Protein AF-A0A7S2XXE9-F1 (afdb_monomer_lite)

InterPro domains:
  IPR029448 Fanconi anaemia protein FANCD2 [PTHR32086] (38-211)

Radius of gyration: 21.29 Å; chains: 1; bounding box: 48×52×60 Å

pLDDT: mean 80.94, std 16.76, range [40.22, 96.19]

Sequence (224 aa):
EGLTSTALQCLSALVSTSSSSVDHTEDNGRTSTTKSKHSLVLDLIATLPDILVDDTPERMEEVVSTLRDVRDEDPSLLLPVLDAFGSLRLTREQMNLIVDDALRSLHTCHVSALPTLCSFLVQQVPPDNHDNGDLLTRVVDGLRHMRLGETDLSLDDAAVSSRSNATNNRKGPALLQRADAEALTLEALSRGFQYRQDLTAALLQTVKATPPGYHAAADVGLLL

Organism: NCBI:txid420275

Structure (mmCIF, N/CA/C/O backbone):
data_AF-A0A7S2XXE9-F1
#
_entry.id   AF-A0A7S2XXE9-F1
#
loop_
_atom_site.group_PDB
_atom_site.id
_atom_site.type_symbol
_atom_site.label_atom_id
_atom_site.label_alt_id
_atom_site.label_comp_id
_atom_site.label_asym_id
_atom_site.label_entity_id
_atom_site.label_seq_id
_atom_site.pdbx_PDB_ins_code
_atom_site.Cartn_x
_atom_site.Cartn_y
_atom_site.Cartn_z
_atom_site.occupancy
_atom_site.B_iso_or_equiv
_atom_site.auth_seq_id
_atom_site.auth_comp_id
_atom_site.auth_asym_id
_atom_site.auth_atom_id
_atom_site.pdbx_PDB_model_num
ATOM 1 N N . GLU A 1 1 ? -12.633 2.513 27.579 1.00 54.00 1 GLU A N 1
ATOM 2 C CA . GLU A 1 1 ? -11.545 1.577 27.951 1.00 54.00 1 GLU A CA 1
ATOM 3 C C . GLU A 1 1 ? -11.760 0.138 27.480 1.00 54.00 1 GLU A C 1
ATOM 5 O O . GLU A 1 1 ? -10.827 -0.403 26.905 1.00 54.00 1 GLU A O 1
ATOM 10 N N . GLY A 1 2 ? -12.936 -0.481 27.673 1.00 76.38 2 GLY A N 1
ATOM 11 C CA . GLY A 1 2 ? -13.147 -1.899 27.318 1.00 76.38 2 GLY A CA 1
ATOM 12 C C . GLY A 1 2 ? -13.399 -2.212 25.835 1.00 76.38 2 GLY A C 1
ATOM 13 O O . GLY A 1 2 ? -13.191 -3.350 25.426 1.00 76.38 2 GLY A O 1
ATOM 14 N N . LEU A 1 3 ? -13.827 -1.236 25.025 1.00 80.75 3 LEU A N 1
ATOM 15 C CA . LEU A 1 3 ? -14.288 -1.505 23.656 1.00 80.75 3 LEU A CA 1
ATOM 16 C C . LEU A 1 3 ? -13.139 -1.916 22.720 1.00 80.75 3 LEU A C 1
ATOM 18 O O . LEU A 1 3 ? -13.256 -2.941 22.061 1.00 80.75 3 LEU A O 1
ATOM 22 N N . THR A 1 4 ? -12.013 -1.193 22.743 1.00 82.50 4 THR A N 1
ATOM 23 C CA . THR A 1 4 ? -10.808 -1.510 21.956 1.00 82.50 4 THR A CA 1
ATOM 24 C C . THR A 1 4 ? -10.277 -2.910 22.255 1.00 82.50 4 THR A C 1
ATOM 26 O O . THR A 1 4 ? -10.143 -3.729 21.354 1.00 82.50 4 THR A O 1
ATOM 29 N N . SER A 1 5 ? -10.042 -3.225 23.533 1.00 83.44 5 SER A N 1
ATOM 30 C CA . SER A 1 5 ? -9.524 -4.540 23.934 1.00 83.44 5 SER A CA 1
ATOM 31 C C . SER A 1 5 ? -10.490 -5.673 23.568 1.00 83.44 5 SER A C 1
ATOM 33 O O . SER A 1 5 ? -10.059 -6.721 23.095 1.00 83.44 5 SER A O 1
ATOM 35 N N . THR A 1 6 ? -11.803 -5.443 23.700 1.00 85.75 6 THR A N 1
ATOM 36 C CA . THR A 1 6 ? -12.818 -6.417 23.266 1.00 85.75 6 THR A CA 1
ATOM 37 C C . THR A 1 6 ? -12.783 -6.610 21.750 1.00 85.75 6 THR A C 1
ATOM 39 O O . THR A 1 6 ? -12.810 -7.745 21.288 1.00 85.75 6 THR A O 1
ATOM 42 N N . ALA A 1 7 ? -12.680 -5.528 20.973 1.00 85.44 7 ALA A N 1
ATOM 43 C CA . ALA A 1 7 ? -12.601 -5.591 19.516 1.00 85.44 7 ALA A CA 1
ATOM 44 C C . ALA A 1 7 ? -11.359 -6.366 19.048 1.00 85.44 7 ALA A C 1
ATOM 46 O O . ALA A 1 7 ? -11.485 -7.258 18.211 1.00 85.44 7 ALA A O 1
ATOM 47 N N . LEU A 1 8 ? -10.189 -6.100 19.639 1.00 85.94 8 LEU A N 1
ATOM 48 C CA . LEU A 1 8 ? -8.952 -6.823 19.328 1.00 85.94 8 LEU A CA 1
ATOM 49 C C . LEU A 1 8 ? -9.047 -8.309 19.700 1.00 85.94 8 LEU A C 1
ATOM 51 O O . LEU A 1 8 ? -8.731 -9.165 18.879 1.00 85.94 8 LEU A O 1
ATOM 55 N N . GLN A 1 9 ? -9.575 -8.640 20.883 1.00 86.25 9 GLN A N 1
ATOM 56 C CA . GLN A 1 9 ? -9.799 -10.037 21.276 1.00 86.25 9 GLN A CA 1
ATOM 57 C C . GLN A 1 9 ? -10.778 -10.754 20.340 1.00 86.25 9 GLN A C 1
ATOM 59 O O . GLN A 1 9 ? -10.562 -11.917 19.996 1.00 86.25 9 GLN A O 1
ATOM 64 N N . CYS A 1 10 ? -11.845 -10.074 19.911 1.00 85.12 10 CYS A N 1
ATOM 65 C CA . CYS A 1 10 ? -12.779 -10.612 18.931 1.00 85.12 10 CYS A CA 1
ATOM 66 C C . CYS A 1 10 ? -12.095 -10.860 17.582 1.00 85.12 10 CYS A C 1
ATOM 68 O O . CYS A 1 10 ? -12.289 -11.937 17.021 1.00 85.12 10 CYS A O 1
ATOM 70 N N . LEU A 1 11 ? -11.278 -9.923 17.088 1.00 86.38 11 LEU A N 1
ATOM 71 C CA . LEU A 1 11 ? -10.510 -10.095 15.850 1.00 86.38 11 LEU A CA 1
ATOM 72 C C . LEU A 1 11 ? -9.602 -11.321 15.931 1.00 86.38 11 LEU A C 1
ATOM 74 O O . LEU A 1 11 ? -9.752 -12.233 15.119 1.00 86.38 11 LEU A O 1
ATOM 78 N N . SER A 1 12 ? -8.737 -11.400 16.944 1.00 85.12 12 SER A N 1
ATOM 79 C CA . SER A 1 12 ? -7.819 -12.531 17.102 1.00 85.12 12 SER A CA 1
ATOM 80 C C . SER A 1 12 ? -8.573 -13.860 17.222 1.00 85.12 12 SER A C 1
ATOM 82 O O . SER A 1 12 ? -8.239 -14.829 16.548 1.00 85.12 12 SER A O 1
ATOM 84 N N . ALA A 1 13 ? -9.658 -13.919 18.003 1.00 84.50 13 ALA A N 1
ATOM 85 C CA . ALA A 1 13 ? -10.442 -15.146 18.150 1.00 84.50 13 ALA A CA 1
ATOM 86 C C . ALA A 1 13 ? -11.132 -15.586 16.842 1.00 84.50 13 ALA A C 1
ATOM 88 O O . ALA A 1 13 ? -11.224 -16.783 16.545 1.00 84.50 13 ALA A O 1
ATOM 89 N N . LEU A 1 14 ? -11.636 -14.641 16.046 1.00 83.56 14 LEU A N 1
ATOM 90 C CA . LEU A 1 14 ? -12.304 -14.944 14.778 1.00 83.56 14 LEU A CA 1
ATOM 91 C C . LEU A 1 14 ? -11.318 -15.449 13.718 1.00 83.56 14 LEU A C 1
ATOM 93 O O . LEU A 1 14 ? -11.649 -16.380 12.976 1.00 83.56 14 LEU A O 1
ATOM 97 N N . VAL A 1 15 ? -10.109 -14.890 13.682 1.00 81.81 15 VAL A N 1
ATOM 98 C CA . VAL A 1 15 ? -9.078 -15.265 12.706 1.00 81.81 15 VAL A CA 1
ATOM 99 C C . VAL A 1 15 ? -8.432 -16.599 13.095 1.00 81.81 15 VAL A C 1
ATOM 101 O O . VAL A 1 15 ? -8.469 -17.540 12.299 1.00 81.81 15 VAL A O 1
ATOM 104 N N . SER A 1 16 ? -8.043 -16.791 14.361 1.00 78.50 16 SER A N 1
ATOM 105 C CA . SER A 1 16 ? -7.435 -18.053 14.815 1.00 78.50 16 SER A CA 1
ATOM 106 C C . SER A 1 16 ? -8.378 -19.265 14.719 1.00 78.50 16 SER A C 1
ATOM 108 O O . SER A 1 16 ? -7.931 -20.400 14.539 1.00 78.50 16 SER A O 1
ATOM 110 N N . THR A 1 17 ? -9.702 -19.067 14.804 1.00 70.56 17 THR A N 1
ATOM 111 C CA . THR A 1 17 ? -10.678 -20.160 14.597 1.00 70.56 17 THR A CA 1
ATOM 112 C C . THR A 1 17 ? -10.952 -20.480 13.128 1.00 70.56 17 THR A C 1
ATOM 114 O O . THR A 1 17 ? -11.620 -21.477 12.845 1.00 70.56 17 THR A O 1
ATOM 117 N N . SER A 1 18 ? -10.459 -19.667 12.193 1.00 61.91 18 SER A N 1
ATOM 118 C CA . SER A 1 18 ? -10.586 -19.916 10.753 1.00 61.91 18 SER A CA 1
ATOM 119 C C . SER A 1 18 ? -9.483 -20.854 10.239 1.00 61.91 18 SER A C 1
ATOM 121 O O . SER A 1 18 ? -9.735 -21.654 9.340 1.00 61.91 18 SER A O 1
ATOM 123 N N . SER A 1 19 ? -8.315 -20.860 10.889 1.00 54.00 19 SER A N 1
ATOM 124 C CA . SER A 1 19 ? -7.148 -21.673 10.507 1.00 54.00 19 SER A CA 1
ATOM 125 C C . SER A 1 19 ? -7.181 -23.130 11.007 1.00 54.00 19 SER A C 1
ATOM 127 O O . SER A 1 19 ? -6.409 -23.958 10.529 1.00 54.00 19 SER A O 1
ATOM 129 N N . SER A 1 20 ? -8.074 -23.492 11.942 1.00 48.34 20 SER A N 1
ATOM 130 C CA . SER A 1 20 ? -8.129 -24.839 12.556 1.00 48.34 20 SER A CA 1
ATOM 131 C C . SER A 1 20 ? -9.134 -25.815 11.921 1.00 48.34 20 SER A C 1
ATOM 133 O O . SER A 1 20 ? -9.294 -26.944 12.388 1.00 48.34 20 SER A O 1
ATOM 135 N N . SER A 1 21 ? -9.795 -25.425 10.830 1.00 45.00 21 SER A N 1
ATOM 136 C CA . SER A 1 21 ? -10.795 -26.244 10.133 1.00 45.00 21 SER A CA 1
ATOM 137 C C . SER A 1 21 ? -10.155 -27.239 9.146 1.00 45.00 21 SER A C 1
ATOM 139 O O . SER A 1 21 ? -10.347 -27.137 7.934 1.00 45.00 21 SER A O 1
ATOM 141 N N . VAL A 1 22 ? -9.411 -28.230 9.650 1.00 43.28 22 VAL A N 1
ATOM 142 C CA . VAL A 1 22 ? -9.074 -29.446 8.884 1.00 43.28 22 VAL A CA 1
ATOM 143 C C . VAL A 1 22 ? -10.287 -30.384 8.928 1.00 43.28 22 VAL A C 1
ATOM 145 O O . VAL A 1 22 ? -10.403 -31.227 9.814 1.00 43.28 22 VAL A O 1
ATOM 148 N N . ASP A 1 23 ? -11.222 -30.207 7.993 1.00 42.03 23 ASP A N 1
ATOM 149 C CA . ASP A 1 23 ? -12.382 -31.092 7.820 1.00 42.03 23 ASP A CA 1
ATOM 150 C C . ASP A 1 23 ? -11.987 -32.287 6.926 1.00 42.03 23 ASP A C 1
ATOM 152 O O . ASP A 1 23 ? -11.940 -32.201 5.699 1.00 42.03 23 ASP A O 1
ATOM 156 N N . HIS A 1 24 ? -11.735 -33.438 7.555 1.00 44.72 24 HIS A N 1
ATOM 157 C CA . HIS A 1 24 ? -12.118 -34.727 6.982 1.00 44.72 24 HIS A CA 1
ATOM 158 C C . HIS A 1 24 ? -13.562 -34.992 7.410 1.00 44.72 24 HIS A C 1
ATOM 160 O O . HIS A 1 24 ? -13.773 -35.487 8.512 1.00 44.72 24 HIS A O 1
ATOM 166 N N . THR A 1 25 ? -14.554 -34.667 6.580 1.00 40.22 25 THR A N 1
ATOM 167 C CA . THR A 1 25 ? -15.793 -35.458 6.438 1.00 40.22 25 THR A CA 1
ATOM 168 C C . THR A 1 25 ? -16.680 -34.894 5.335 1.00 40.22 25 T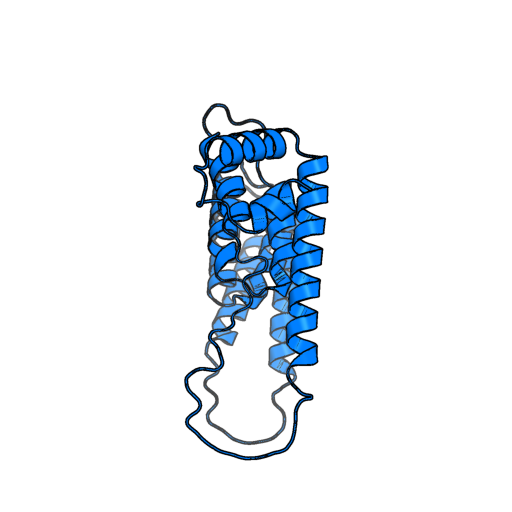HR A C 1
ATOM 170 O O . THR A 1 25 ? -16.763 -33.690 5.111 1.00 40.22 25 THR A O 1
ATOM 173 N N . GLU A 1 26 ? -17.297 -35.820 4.614 1.00 47.69 26 GLU A N 1
ATOM 174 C CA . GLU A 1 26 ? -18.218 -35.594 3.515 1.00 47.69 26 GLU A CA 1
ATOM 175 C C . GLU A 1 26 ? -19.511 -34.884 3.963 1.00 47.69 26 GLU A C 1
ATOM 177 O O . GLU A 1 26 ? -20.004 -35.086 5.069 1.00 47.69 26 GLU A O 1
ATOM 182 N N . ASP A 1 27 ? -20.089 -34.164 3.001 1.00 44.19 27 ASP A N 1
ATOM 183 C CA . ASP A 1 27 ? -21.529 -33.993 2.772 1.00 44.19 27 ASP A CA 1
ATOM 184 C C . ASP A 1 27 ? -22.285 -32.775 3.372 1.00 44.19 27 ASP A C 1
ATOM 186 O O . ASP A 1 27 ? -22.391 -32.541 4.572 1.00 44.19 27 ASP A O 1
ATOM 190 N N . ASN A 1 28 ? -22.834 -32.006 2.421 1.00 47.53 28 ASN A N 1
ATOM 191 C CA . ASN A 1 28 ? -23.970 -31.077 2.428 1.00 47.53 28 ASN A CA 1
ATOM 192 C C . ASN A 1 28 ? -24.267 -30.190 3.660 1.00 47.53 28 ASN A C 1
ATOM 194 O O . ASN A 1 28 ? -25.068 -30.535 4.524 1.00 47.53 28 ASN A O 1
ATOM 198 N N . GLY A 1 29 ? -23.793 -28.931 3.621 1.00 46.25 29 GLY A N 1
ATOM 199 C CA . GLY A 1 29 ? -24.467 -27.814 4.320 1.00 46.25 29 GLY A CA 1
ATOM 200 C C . GLY A 1 29 ? -23.594 -26.689 4.895 1.00 46.25 29 GLY A C 1
ATOM 201 O O . GLY A 1 29 ? -24.128 -25.690 5.370 1.00 46.25 29 GLY A O 1
ATOM 202 N N . ARG A 1 30 ? -22.260 -26.805 4.869 1.00 45.75 30 ARG A N 1
ATOM 203 C CA . ARG A 1 30 ? -21.360 -26.003 5.729 1.00 45.75 30 ARG A CA 1
ATOM 204 C C . ARG A 1 30 ? -20.806 -24.686 5.153 1.00 45.75 30 ARG A C 1
ATOM 206 O O . ARG A 1 30 ? -20.067 -23.992 5.841 1.00 45.75 30 ARG A O 1
ATOM 213 N N . THR A 1 31 ? -21.161 -24.287 3.931 1.00 50.00 31 THR A N 1
ATOM 214 C CA . THR A 1 31 ? -20.533 -23.130 3.247 1.00 50.00 31 THR A CA 1
ATOM 215 C C . THR A 1 31 ? -21.041 -21.744 3.677 1.00 50.00 31 THR A C 1
ATOM 217 O O . THR A 1 31 ? -20.517 -20.737 3.200 1.00 50.00 31 THR A O 1
ATOM 220 N N . SER A 1 32 ? -22.043 -21.651 4.562 1.00 53.41 32 SER A N 1
ATOM 221 C CA . SER A 1 32 ? -22.639 -20.358 4.955 1.00 53.41 32 SER A CA 1
ATOM 222 C C . SER A 1 32 ? -21.947 -19.690 6.157 1.00 53.41 32 SER A C 1
ATOM 224 O O . SER A 1 32 ? -21.855 -18.464 6.212 1.00 53.41 32 SER A O 1
ATOM 226 N N . THR A 1 33 ? -21.392 -20.466 7.094 1.00 56.19 33 THR A N 1
ATOM 227 C CA . THR A 1 33 ? -20.868 -19.932 8.365 1.00 56.19 33 THR A CA 1
ATOM 228 C C . THR A 1 33 ? -19.471 -19.321 8.243 1.00 56.19 33 THR A C 1
ATOM 230 O O . THR A 1 33 ? -19.173 -18.352 8.934 1.00 56.19 33 THR A O 1
ATOM 233 N N . THR A 1 34 ? -18.617 -19.821 7.345 1.00 58.53 34 THR A N 1
ATOM 234 C CA . THR A 1 34 ? -17.258 -19.287 7.127 1.00 58.53 34 THR A CA 1
ATOM 235 C C . THR A 1 34 ? -17.275 -17.938 6.411 1.00 58.53 34 THR A C 1
ATOM 237 O O . THR A 1 34 ? -16.581 -17.016 6.832 1.00 58.53 34 THR A O 1
ATOM 240 N N . LYS A 1 35 ? -18.153 -17.767 5.411 1.00 60.12 35 LYS A N 1
ATOM 241 C CA . LYS A 1 35 ? -18.420 -16.459 4.784 1.00 60.12 35 LYS A CA 1
ATOM 242 C C . LYS A 1 35 ? -18.939 -15.437 5.793 1.00 60.12 35 LYS A C 1
ATOM 244 O O . LYS A 1 35 ? -18.552 -14.277 5.735 1.00 60.12 35 LYS A O 1
ATOM 249 N N . SER A 1 36 ? -19.773 -15.874 6.738 1.00 76.19 36 SER A N 1
ATOM 250 C CA . SER A 1 36 ? -20.290 -15.001 7.795 1.00 76.19 36 SER A CA 1
ATOM 251 C C . SER A 1 36 ? -19.196 -14.524 8.753 1.00 76.19 36 SER A C 1
ATOM 253 O O . SER A 1 36 ? -19.260 -13.386 9.203 1.00 76.19 36 SER A O 1
ATOM 255 N N . LYS A 1 37 ? -18.199 -15.365 9.063 1.00 80.06 37 LYS A N 1
ATOM 256 C CA . LYS A 1 37 ? -17.065 -14.977 9.918 1.00 80.06 37 LYS A CA 1
ATOM 257 C C . LYS A 1 37 ? -16.118 -14.014 9.210 1.00 80.06 37 LYS A C 1
ATOM 259 O O . LYS A 1 37 ? -15.753 -13.005 9.794 1.00 80.06 37 LYS A O 1
ATOM 264 N N . HIS A 1 38 ? -15.761 -14.308 7.960 1.00 83.06 38 HIS A N 1
ATOM 265 C CA . HIS A 1 38 ? -14.894 -13.438 7.159 1.00 83.06 38 HIS A CA 1
ATOM 266 C C . HIS A 1 38 ? -15.526 -12.055 6.962 1.00 83.06 38 HIS A C 1
ATOM 268 O O . HIS A 1 38 ? -14.877 -11.050 7.221 1.00 83.06 38 HIS A O 1
ATOM 274 N N . SER A 1 39 ? -16.829 -12.002 6.656 1.00 86.50 39 SER A N 1
ATOM 275 C CA . SER A 1 39 ? -17.586 -10.742 6.605 1.00 86.50 39 SER A CA 1
ATOM 276 C C . SER A 1 39 ? -17.520 -9.968 7.923 1.00 86.50 39 SER A C 1
ATOM 278 O O . SER A 1 39 ? -17.299 -8.767 7.905 1.00 86.50 39 SER A O 1
ATOM 280 N N . LEU A 1 40 ? -17.659 -10.651 9.064 1.00 88.00 40 LEU A N 1
ATOM 281 C CA . LEU A 1 40 ? -17.591 -10.006 10.376 1.00 88.00 40 LEU A CA 1
ATOM 282 C C . LEU A 1 40 ? -16.193 -9.442 10.673 1.00 88.00 40 LEU A C 1
ATOM 284 O O . LEU A 1 40 ? -16.082 -8.374 11.264 1.00 88.00 40 LEU A O 1
ATOM 288 N N . VAL A 1 41 ? -15.130 -10.146 10.268 1.00 90.00 41 VAL A N 1
ATOM 289 C CA . VAL A 1 41 ? -13.748 -9.658 10.401 1.00 90.00 41 VAL A CA 1
ATOM 290 C C . VAL A 1 41 ? -13.539 -8.409 9.547 1.00 90.00 41 VAL A C 1
ATOM 292 O O . VAL A 1 41 ? -12.989 -7.432 10.046 1.00 90.00 41 VAL A O 1
ATOM 295 N N . LEU A 1 42 ? -14.021 -8.408 8.301 1.00 90.94 42 LEU A N 1
ATOM 296 C CA . LEU A 1 42 ? -13.963 -7.234 7.425 1.00 90.94 42 LEU A CA 1
ATOM 297 C C . LEU A 1 42 ? -14.701 -6.034 8.032 1.00 90.94 42 LEU A C 1
ATOM 299 O O . LEU A 1 42 ? -14.134 -4.944 8.091 1.00 90.94 42 LEU A O 1
ATOM 303 N N . ASP A 1 43 ? -15.921 -6.243 8.533 1.00 90.19 43 ASP A N 1
ATOM 304 C CA . ASP A 1 43 ? -16.720 -5.192 9.174 1.00 90.19 43 ASP A CA 1
ATOM 305 C C . ASP A 1 43 ? -16.025 -4.649 10.433 1.00 90.19 43 ASP A C 1
ATOM 307 O O . ASP A 1 43 ? -16.020 -3.444 10.695 1.00 90.19 43 ASP A O 1
ATOM 311 N N . LEU A 1 44 ? -15.398 -5.530 11.216 1.00 90.50 44 LEU A N 1
ATOM 312 C CA . LEU A 1 44 ? -14.685 -5.134 12.422 1.00 90.50 44 LEU A CA 1
ATOM 313 C C . LEU A 1 44 ? -13.419 -4.335 12.087 1.00 90.50 44 LEU A C 1
ATOM 315 O O . LEU A 1 44 ? -13.209 -3.288 12.686 1.00 90.50 44 LEU A O 1
ATOM 319 N N . ILE A 1 45 ? -12.630 -4.757 11.091 1.00 92.12 45 ILE A N 1
ATOM 320 C CA . ILE A 1 45 ? -11.460 -4.002 10.608 1.00 92.12 45 ILE A CA 1
ATOM 321 C C . ILE A 1 45 ? -11.880 -2.615 10.103 1.00 92.12 45 ILE A C 1
ATOM 323 O O . ILE A 1 45 ? -11.260 -1.621 10.474 1.00 92.12 45 ILE A O 1
ATOM 327 N N . ALA A 1 46 ? -12.954 -2.532 9.314 1.00 91.31 46 ALA A N 1
ATOM 328 C CA . ALA A 1 46 ? -13.442 -1.271 8.755 1.00 91.31 46 ALA A CA 1
ATOM 329 C C . ALA A 1 46 ? -13.941 -0.283 9.825 1.00 91.31 46 ALA A C 1
ATOM 331 O O . ALA A 1 46 ? -13.858 0.925 9.632 1.00 91.31 46 ALA A O 1
ATOM 332 N N . THR A 1 47 ? -14.442 -0.783 10.958 1.00 90.75 47 THR A N 1
ATOM 333 C CA . THR A 1 47 ? -14.946 0.048 12.066 1.00 90.75 47 THR A CA 1
ATOM 334 C C . THR A 1 47 ? -13.896 0.366 13.131 1.00 90.75 47 THR A C 1
ATOM 336 O O . THR A 1 47 ? -14.147 1.201 14.001 1.00 90.75 47 THR A O 1
ATOM 339 N N . LEU A 1 48 ? -12.704 -0.244 13.076 1.00 89.62 48 LEU A N 1
ATOM 340 C CA . LEU A 1 48 ? -11.631 0.031 14.038 1.00 89.62 48 LEU A CA 1
ATOM 341 C C . LEU A 1 48 ? -11.253 1.518 14.124 1.00 89.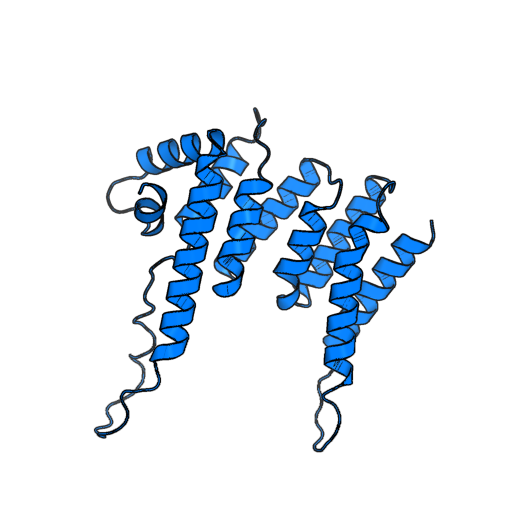62 48 LEU A C 1
ATOM 343 O O . LEU A 1 48 ? -11.155 2.010 15.248 1.00 89.62 48 LEU A O 1
ATOM 347 N N . PRO A 1 49 ? -11.068 2.265 13.016 1.00 88.44 49 PRO A N 1
ATOM 348 C CA . PRO A 1 49 ? -10.713 3.681 13.104 1.00 88.44 49 PRO A CA 1
ATOM 349 C C . PRO A 1 49 ? -11.728 4.509 13.903 1.00 88.44 49 PRO A C 1
ATOM 351 O O . PRO A 1 49 ? -11.334 5.382 14.676 1.00 88.44 49 PRO A O 1
ATOM 354 N N . ASP A 1 50 ? -13.019 4.180 13.790 1.00 87.88 50 ASP A N 1
ATOM 355 C CA . ASP A 1 50 ? -14.102 4.852 14.516 1.00 87.88 50 ASP A CA 1
ATOM 356 C C . ASP A 1 50 ? -14.125 4.493 16.011 1.00 87.88 50 ASP A C 1
ATOM 358 O O . ASP A 1 50 ? -14.553 5.291 16.847 1.00 87.88 50 ASP A O 1
ATOM 362 N N . ILE A 1 51 ? -13.648 3.300 16.372 1.00 86.75 51 ILE A N 1
ATOM 363 C CA . ILE A 1 51 ? -13.530 2.853 17.768 1.00 86.75 51 ILE A CA 1
ATOM 364 C C . ILE A 1 51 ? -12.329 3.520 18.462 1.00 86.75 51 ILE A C 1
ATOM 366 O O . ILE A 1 51 ? -12.376 3.771 19.667 1.00 86.75 51 ILE A O 1
ATOM 370 N N . LEU A 1 52 ? -11.269 3.822 17.706 1.00 84.81 52 LEU A N 1
ATOM 371 C CA . LEU A 1 52 ? -9.939 4.197 18.207 1.00 84.81 52 LEU A CA 1
ATOM 372 C C . LEU A 1 52 ? -9.658 5.712 18.216 1.00 84.81 52 LEU A C 1
ATOM 374 O O . LEU A 1 52 ? -8.514 6.117 18.423 1.00 84.81 52 LEU A O 1
ATOM 378 N N . VAL A 1 53 ? -10.674 6.554 17.995 1.00 74.56 53 VAL A N 1
ATOM 379 C CA . VAL A 1 53 ? -10.545 8.004 17.717 1.00 74.56 53 VAL A CA 1
ATOM 380 C C . VAL A 1 53 ? -9.657 8.775 18.714 1.00 74.56 53 VAL A C 1
ATOM 382 O O . VAL A 1 53 ? -8.975 9.716 18.295 1.00 74.56 53 VAL A O 1
ATOM 385 N N . ASP A 1 54 ? -9.611 8.353 19.984 1.00 72.50 54 ASP A N 1
ATOM 386 C CA . ASP A 1 54 ? -8.869 9.011 21.076 1.00 72.50 54 ASP A CA 1
ATOM 387 C C . ASP A 1 54 ? -7.994 8.040 21.910 1.00 72.50 54 ASP A C 1
ATOM 389 O O . ASP A 1 54 ? -7.764 8.272 23.100 1.00 72.50 54 ASP A O 1
ATOM 393 N N . ASP A 1 55 ? -7.526 6.926 21.334 1.00 81.19 55 ASP A N 1
ATOM 394 C CA . ASP A 1 55 ? -6.677 5.971 22.070 1.00 81.19 55 ASP A CA 1
ATOM 395 C C . ASP A 1 55 ? -5.219 6.460 22.247 1.00 81.19 55 ASP A C 1
ATOM 397 O O . ASP A 1 55 ? -4.712 7.308 21.508 1.00 81.19 55 ASP A O 1
ATOM 401 N N . THR A 1 56 ? -4.530 5.927 23.265 1.00 84.25 56 THR A N 1
ATOM 402 C CA . THR A 1 56 ? -3.129 6.275 23.568 1.00 84.25 56 THR A CA 1
ATOM 403 C C . THR A 1 56 ? -2.159 5.657 22.551 1.00 84.25 56 THR A C 1
ATOM 405 O O . THR A 1 56 ? -2.462 4.614 21.963 1.00 84.25 56 THR A O 1
ATOM 408 N N . PRO A 1 57 ? -0.958 6.235 22.351 1.00 83.50 57 PRO A N 1
ATOM 409 C CA . PRO A 1 57 ? 0.034 5.676 21.430 1.00 83.50 57 PRO A CA 1
ATOM 410 C C . PRO A 1 57 ? 0.440 4.233 21.766 1.00 83.50 57 PRO A C 1
ATOM 412 O O . PRO A 1 57 ? 0.667 3.452 20.846 1.00 83.50 57 PRO A O 1
ATOM 415 N N . GLU A 1 58 ? 0.481 3.835 23.048 1.00 84.31 58 GLU A N 1
ATOM 416 C CA . GLU A 1 58 ? 0.806 2.443 23.405 1.00 84.31 58 GLU A CA 1
ATOM 417 C C . GLU A 1 58 ? -0.273 1.459 22.938 1.00 84.31 58 GLU A C 1
ATOM 419 O O . GLU A 1 58 ? 0.037 0.352 22.509 1.00 84.31 58 GLU A O 1
ATOM 424 N N . ARG A 1 59 ? -1.546 1.864 22.984 1.00 84.44 59 ARG A N 1
ATOM 425 C CA . ARG A 1 59 ? -2.655 1.045 22.477 1.00 84.44 59 ARG A CA 1
ATOM 426 C C . ARG A 1 59 ? -2.672 0.989 20.964 1.00 84.44 59 ARG A C 1
ATOM 428 O O . ARG A 1 59 ? -2.995 -0.047 20.396 1.00 84.44 59 ARG A O 1
ATOM 435 N N . MET A 1 60 ? -2.302 2.086 20.313 1.00 89.25 60 MET A N 1
ATOM 436 C CA . MET A 1 60 ? -2.160 2.098 18.864 1.00 89.25 60 MET A CA 1
ATOM 437 C C . MET A 1 60 ? -1.096 1.093 18.406 1.00 89.25 60 MET A C 1
ATOM 439 O O . MET A 1 60 ? -1.294 0.416 17.405 1.00 89.25 60 MET A O 1
ATOM 443 N N . GLU A 1 61 ? -0.014 0.924 19.172 1.00 89.81 61 GLU A N 1
ATOM 444 C CA . GLU A 1 61 ? 0.990 -0.113 18.904 1.00 89.81 61 GLU A CA 1
ATOM 445 C C . GLU A 1 61 ? 0.397 -1.529 18.997 1.00 89.81 61 GLU A C 1
ATOM 447 O O . GLU A 1 61 ? 0.636 -2.363 18.125 1.00 89.81 61 GLU A O 1
ATOM 452 N N . GLU A 1 62 ? -0.436 -1.792 20.009 1.00 89.81 62 GLU A N 1
ATOM 453 C CA . GLU A 1 62 ? -1.143 -3.072 20.157 1.00 89.81 62 GLU A CA 1
ATOM 454 C C . GLU A 1 62 ? -2.104 -3.334 18.984 1.00 89.81 62 GLU A C 1
ATOM 456 O O . GLU A 1 62 ? -2.148 -4.446 18.450 1.00 89.81 62 GLU A O 1
ATOM 461 N N . VAL A 1 63 ? -2.828 -2.305 18.530 1.00 91.50 63 VAL A N 1
ATOM 462 C CA . VAL A 1 63 ? -3.699 -2.376 17.346 1.00 91.50 63 VAL A CA 1
ATOM 463 C C . VAL A 1 63 ? -2.881 -2.690 16.094 1.00 91.50 63 VAL A C 1
ATOM 465 O O . VAL A 1 63 ? -3.250 -3.588 15.337 1.00 91.50 63 VAL A O 1
ATOM 468 N N . VAL A 1 64 ? -1.766 -1.986 15.878 1.00 92.75 64 VAL A N 1
ATOM 469 C CA . VAL A 1 64 ? -0.886 -2.205 14.722 1.00 92.75 64 VAL A CA 1
ATOM 470 C C . VAL A 1 64 ? -0.320 -3.620 14.732 1.00 92.75 64 VAL A C 1
ATOM 472 O O . VAL A 1 64 ? -0.372 -4.292 13.702 1.00 92.75 64 VAL A O 1
ATOM 475 N N . SER A 1 65 ? 0.161 -4.103 15.881 1.00 93.06 65 SER A N 1
ATOM 476 C CA . SER A 1 65 ? 0.635 -5.483 16.025 1.00 93.06 65 SER A CA 1
ATOM 477 C C . SER A 1 65 ? -0.472 -6.483 15.696 1.00 93.06 65 SER A C 1
ATOM 479 O O . SER A 1 65 ? -0.279 -7.352 14.852 1.00 93.06 65 SER A O 1
ATOM 481 N N . THR A 1 66 ? -1.659 -6.309 16.282 1.00 92.25 66 THR A N 1
ATOM 482 C CA . THR A 1 66 ? -2.785 -7.232 16.085 1.00 92.25 66 THR A CA 1
ATOM 483 C C . THR A 1 66 ? -3.227 -7.280 14.623 1.00 92.25 66 THR A C 1
ATOM 485 O O . THR A 1 66 ? -3.465 -8.354 14.083 1.00 92.25 66 THR A O 1
ATOM 488 N N . LEU A 1 67 ? -3.317 -6.132 13.946 1.00 93.56 67 LEU A N 1
ATOM 489 C CA . LEU A 1 67 ? -3.692 -6.080 12.532 1.00 93.56 67 LEU A CA 1
ATOM 490 C C . LEU A 1 67 ? -2.646 -6.729 11.616 1.00 93.56 67 LEU A C 1
ATOM 492 O O . LEU A 1 67 ? -3.012 -7.327 10.602 1.00 93.56 67 LEU A O 1
ATOM 496 N N . ARG A 1 68 ? -1.357 -6.647 11.968 1.00 93.56 68 ARG A N 1
ATOM 497 C CA . ARG A 1 68 ? -0.289 -7.360 11.251 1.00 93.56 68 ARG A CA 1
ATOM 498 C C . ARG A 1 68 ? -0.400 -8.865 11.451 1.00 93.56 68 ARG A C 1
ATOM 500 O O . ARG A 1 68 ? -0.352 -9.583 10.459 1.00 93.56 68 ARG A O 1
ATOM 507 N N . ASP A 1 69 ? -0.632 -9.319 12.679 1.00 91.69 69 ASP A N 1
ATOM 508 C CA . ASP A 1 69 ? -0.822 -10.741 12.980 1.00 91.69 69 ASP A CA 1
ATOM 509 C C . ASP A 1 69 ? -2.041 -11.300 12.228 1.00 91.69 69 ASP A C 1
ATOM 511 O O . ASP A 1 69 ? -1.955 -12.333 11.570 1.00 91.69 69 ASP A O 1
ATOM 515 N N . VAL A 1 70 ? -3.157 -10.561 12.225 1.00 90.69 70 VAL A N 1
ATOM 516 C CA . VAL A 1 70 ? -4.375 -10.920 11.479 1.00 90.69 70 VAL A CA 1
ATOM 517 C C . VAL A 1 70 ? -4.113 -11.036 9.974 1.00 90.69 70 VAL A C 1
ATOM 519 O O . VAL A 1 70 ? -4.586 -11.977 9.337 1.00 90.69 70 VAL A O 1
ATOM 522 N N . ARG A 1 71 ? -3.347 -10.106 9.394 1.00 91.38 71 ARG A N 1
ATOM 523 C CA . ARG A 1 71 ? -2.940 -10.160 7.981 1.00 91.38 71 ARG A CA 1
ATOM 524 C C . ARG A 1 71 ? -2.024 -11.351 7.694 1.00 91.38 71 ARG A C 1
ATOM 526 O O . ARG A 1 71 ? -2.134 -11.958 6.632 1.00 91.38 71 ARG A O 1
ATOM 533 N N . ASP A 1 72 ? -1.094 -11.647 8.594 1.00 90.19 72 ASP A N 1
ATOM 534 C CA . ASP A 1 72 ? -0.136 -12.737 8.416 1.00 90.19 72 ASP A CA 1
ATOM 535 C C . ASP A 1 72 ? -0.830 -14.108 8.536 1.00 90.19 72 ASP A C 1
ATOM 537 O O . ASP A 1 72 ? -0.457 -15.049 7.832 1.00 90.19 72 ASP A O 1
ATOM 541 N N . GLU A 1 73 ? -1.883 -14.208 9.356 1.00 89.56 73 GLU A N 1
ATOM 542 C CA . GLU A 1 73 ? -2.768 -15.377 9.431 1.00 89.56 73 GLU A CA 1
ATOM 543 C C . GLU A 1 73 ? -3.671 -15.525 8.190 1.00 89.56 73 GLU A C 1
ATOM 545 O O . GLU A 1 73 ? -3.847 -16.642 7.697 1.00 89.56 73 GLU A O 1
ATOM 550 N N . ASP A 1 74 ? -4.222 -14.426 7.658 1.00 88.50 74 ASP A N 1
ATOM 551 C CA . ASP A 1 74 ? -5.059 -14.421 6.450 1.00 88.50 74 ASP A CA 1
ATOM 552 C C . ASP A 1 74 ? -4.617 -13.338 5.438 1.00 88.50 74 ASP A C 1
ATOM 554 O O . ASP A 1 74 ? -5.061 -12.184 5.505 1.00 88.50 74 ASP A O 1
ATOM 558 N N . PRO A 1 75 ? -3.814 -13.710 4.417 1.00 87.88 75 PRO A N 1
ATOM 559 C CA . PRO A 1 75 ? -3.347 -12.782 3.385 1.00 87.88 75 PRO A CA 1
ATOM 560 C C . PRO A 1 75 ? -4.460 -12.126 2.555 1.00 87.88 75 PRO A C 1
ATOM 562 O O . PRO A 1 75 ? -4.213 -11.112 1.897 1.00 87.88 75 PRO A O 1
ATOM 565 N N . SER A 1 76 ? -5.688 -12.667 2.564 1.00 88.69 76 SER A N 1
ATOM 566 C CA . SER A 1 76 ? -6.831 -12.034 1.889 1.00 88.69 76 SER A CA 1
ATOM 567 C C . SER A 1 76 ? -7.246 -10.714 2.549 1.00 88.69 76 SER A C 1
ATOM 569 O O . SER A 1 76 ? -7.882 -9.878 1.905 1.00 88.69 76 SER A O 1
ATOM 571 N N . LEU A 1 77 ? -6.830 -10.492 3.802 1.00 92.00 77 LEU A N 1
ATOM 572 C CA . LEU A 1 77 ? -7.103 -9.286 4.581 1.00 92.00 77 LEU A CA 1
ATOM 573 C C . LEU A 1 77 ? -6.088 -8.160 4.348 1.00 92.00 77 LEU A C 1
ATOM 575 O O . LEU A 1 77 ? -6.236 -7.095 4.941 1.00 92.00 77 LEU A O 1
ATOM 579 N N . LEU A 1 78 ? -5.103 -8.337 3.455 1.00 93.50 78 LEU A N 1
ATOM 580 C CA . LEU A 1 78 ? -4.097 -7.311 3.156 1.00 93.50 78 LEU A CA 1
ATOM 581 C C . LEU A 1 78 ? -4.725 -5.945 2.841 1.00 93.50 78 LEU A C 1
ATOM 583 O O . LEU A 1 78 ? -4.355 -4.949 3.453 1.00 93.50 78 LEU A O 1
ATOM 587 N N . LEU A 1 79 ? -5.672 -5.888 1.900 1.00 93.62 79 LEU A N 1
ATOM 588 C CA . LEU A 1 79 ? -6.270 -4.614 1.485 1.00 93.62 79 LEU A CA 1
ATOM 589 C C . LEU A 1 79 ? -7.132 -3.968 2.586 1.00 93.62 79 LEU A C 1
ATOM 591 O O . LEU A 1 79 ? -6.902 -2.794 2.863 1.00 93.62 79 LEU A O 1
ATOM 595 N N . PRO A 1 80 ? -8.058 -4.690 3.253 1.00 94.25 80 PRO A N 1
ATOM 596 C CA . PRO A 1 80 ? -8.793 -4.153 4.403 1.00 94.25 80 PRO A CA 1
ATOM 597 C C . PRO A 1 80 ? -7.889 -3.611 5.515 1.00 94.25 80 PRO A C 1
ATOM 599 O O . PRO A 1 80 ? -8.159 -2.553 6.074 1.00 94.25 80 PRO A O 1
ATOM 602 N N . VAL A 1 81 ? -6.799 -4.316 5.827 1.00 95.00 81 VAL A N 1
ATOM 603 C CA . VAL A 1 81 ? -5.855 -3.901 6.872 1.00 95.00 81 VAL A CA 1
ATOM 604 C C . VAL A 1 81 ? -5.109 -2.624 6.475 1.00 95.00 81 VAL A C 1
ATOM 606 O O . VAL A 1 81 ? -4.966 -1.720 7.296 1.00 95.00 81 VAL A O 1
ATOM 609 N N . LEU A 1 82 ? -4.668 -2.508 5.218 1.00 94.75 82 LEU A N 1
ATOM 610 C CA . LEU A 1 82 ? -4.029 -1.284 4.721 1.00 94.75 82 LEU A CA 1
ATOM 611 C C . LEU A 1 82 ? -4.993 -0.090 4.692 1.00 94.75 82 LEU A C 1
ATOM 613 O O . LEU A 1 82 ? -4.585 1.024 5.016 1.00 94.75 82 LEU A O 1
ATOM 617 N N . ASP A 1 83 ? -6.261 -0.315 4.346 1.00 94.06 83 ASP A N 1
ATOM 618 C CA . ASP A 1 83 ? -7.303 0.718 4.375 1.00 94.06 83 ASP A CA 1
ATOM 619 C C . ASP A 1 83 ? -7.548 1.233 5.804 1.00 94.06 83 ASP A C 1
ATOM 621 O O . ASP A 1 83 ? -7.557 2.444 6.051 1.00 94.06 83 ASP A O 1
ATOM 625 N N . ALA A 1 84 ? -7.618 0.314 6.775 1.00 93.81 84 ALA A N 1
ATOM 626 C CA . ALA A 1 84 ? -7.690 0.667 8.187 1.00 93.81 84 ALA A CA 1
ATOM 627 C C . ALA A 1 84 ? -6.464 1.485 8.620 1.00 93.81 84 ALA A C 1
ATOM 629 O O . ALA A 1 84 ? -6.627 2.551 9.211 1.00 93.81 84 ALA A O 1
ATOM 630 N N . PHE A 1 85 ? -5.242 1.065 8.270 1.00 94.31 85 PHE A N 1
ATOM 631 C CA . PHE A 1 85 ? -4.030 1.831 8.587 1.00 94.31 85 PHE A CA 1
ATOM 632 C C . PHE A 1 85 ? -4.026 3.239 7.988 1.00 94.31 85 PHE A C 1
ATOM 634 O O . PHE A 1 85 ? -3.594 4.171 8.662 1.00 94.31 85 PHE A O 1
ATOM 641 N N . GLY A 1 86 ? -4.539 3.414 6.767 1.00 91.62 86 GLY A N 1
ATOM 642 C CA . GLY A 1 86 ? -4.676 4.733 6.144 1.00 91.62 86 GLY A CA 1
ATOM 643 C C . GLY A 1 86 ? -5.656 5.664 6.870 1.00 91.62 86 GLY A C 1
ATOM 644 O O . GLY A 1 86 ? -5.560 6.882 6.726 1.00 91.62 86 GLY A O 1
ATOM 645 N N . SER A 1 87 ? -6.567 5.098 7.664 1.00 92.31 87 SER A N 1
ATOM 646 C CA . SER A 1 87 ? -7.576 5.827 8.441 1.00 92.31 87 SER A CA 1
ATOM 647 C C . SER A 1 87 ? -7.186 6.026 9.913 1.00 92.31 87 SER A C 1
ATOM 649 O O . SER A 1 87 ? -7.758 6.879 10.596 1.00 92.31 87 SER A O 1
ATOM 651 N N . LEU A 1 88 ? -6.214 5.262 10.422 1.00 91.31 88 LEU A N 1
ATOM 652 C CA . LEU A 1 88 ? -5.734 5.367 11.799 1.00 91.31 88 LEU A CA 1
ATOM 653 C C . LEU A 1 88 ? -4.792 6.561 11.988 1.00 91.31 88 LEU A C 1
ATOM 655 O O . LEU A 1 88 ? -3.992 6.919 11.125 1.00 91.31 88 LEU A O 1
ATOM 659 N N . ARG A 1 89 ? -4.842 7.162 13.181 1.00 89.19 89 ARG A N 1
ATOM 660 C CA . ARG A 1 89 ? -3.946 8.256 13.590 1.00 89.19 89 ARG A CA 1
ATOM 661 C C . ARG A 1 89 ? -2.612 7.708 14.091 1.00 89.19 89 ARG A C 1
ATOM 663 O O . ARG A 1 89 ? -2.315 7.754 15.281 1.00 89.19 89 ARG A O 1
ATOM 670 N N . LEU A 1 90 ? -1.835 7.156 13.170 1.00 90.06 90 LEU A N 1
ATOM 671 C CA . LEU A 1 90 ? -0.551 6.528 13.461 1.00 90.06 90 LEU A CA 1
ATOM 672 C C . LEU A 1 90 ? 0.566 7.561 13.624 1.00 90.06 90 LEU A C 1
ATOM 674 O O . LEU A 1 90 ? 0.553 8.618 12.984 1.00 90.06 90 LEU A O 1
ATOM 678 N N . THR A 1 91 ? 1.567 7.245 14.450 1.00 90.50 91 THR A N 1
ATOM 679 C CA . THR A 1 91 ? 2.804 8.033 14.461 1.00 90.50 91 THR A CA 1
ATOM 680 C C . THR A 1 91 ? 3.585 7.813 13.167 1.00 90.50 91 THR A C 1
ATOM 682 O O . THR A 1 91 ? 3.348 6.872 12.403 1.00 90.50 91 THR A O 1
ATOM 685 N N . ARG A 1 92 ? 4.563 8.684 12.910 1.00 86.94 92 ARG A N 1
ATOM 686 C CA . ARG A 1 92 ? 5.418 8.565 11.72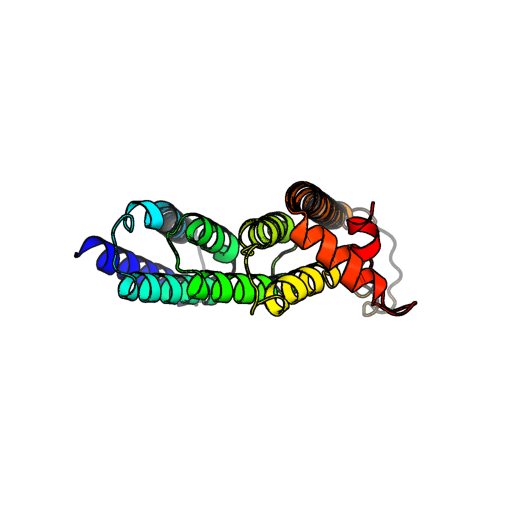6 1.00 86.94 92 ARG A CA 1
ATOM 687 C C . ARG A 1 92 ? 6.206 7.256 11.731 1.00 86.94 92 ARG A C 1
ATOM 689 O O . ARG A 1 92 ? 6.331 6.618 10.691 1.00 86.94 92 ARG A O 1
ATOM 696 N N . GLU A 1 93 ? 6.725 6.855 12.887 1.00 88.38 93 GLU A N 1
ATOM 697 C CA . GLU A 1 93 ? 7.483 5.613 13.041 1.00 88.38 93 GLU A CA 1
ATOM 698 C C . GLU A 1 93 ? 6.610 4.397 12.717 1.00 88.38 93 GLU A C 1
ATOM 700 O O . GLU A 1 93 ? 7.032 3.521 11.963 1.00 88.38 93 GLU A O 1
ATOM 705 N N . GLN A 1 94 ? 5.369 4.384 13.211 1.00 90.69 94 GLN A N 1
ATOM 706 C CA . GLN A 1 94 ? 4.402 3.320 12.937 1.00 90.69 94 GLN A CA 1
ATOM 707 C C . GLN A 1 94 ? 4.047 3.250 11.449 1.00 90.69 94 GLN A C 1
ATOM 709 O O . GLN A 1 94 ? 4.065 2.169 10.860 1.00 90.69 94 GLN A O 1
ATOM 714 N N . MET A 1 95 ? 3.795 4.398 10.812 1.00 92.12 95 MET A N 1
ATOM 715 C CA . MET A 1 95 ? 3.505 4.437 9.378 1.00 92.12 95 MET A CA 1
ATOM 716 C C . MET A 1 95 ? 4.690 3.937 8.542 1.00 92.12 95 MET A C 1
ATOM 718 O O . MET A 1 95 ? 4.492 3.169 7.606 1.00 92.12 95 MET A O 1
ATOM 722 N N . ASN A 1 96 ? 5.927 4.293 8.901 1.00 91.44 96 ASN A N 1
ATOM 723 C CA . ASN A 1 96 ? 7.118 3.798 8.204 1.00 91.44 96 ASN A CA 1
ATOM 724 C C . ASN A 1 96 ? 7.220 2.263 8.256 1.00 91.44 96 ASN A C 1
ATOM 726 O O . ASN A 1 96 ? 7.529 1.636 7.244 1.00 91.44 96 ASN A O 1
ATOM 730 N N . LEU A 1 97 ? 6.914 1.649 9.406 1.00 90.94 97 LEU A N 1
ATOM 731 C CA . LEU A 1 97 ? 6.882 0.188 9.538 1.00 90.94 97 LEU A CA 1
ATOM 732 C C . LEU A 1 97 ? 5.808 -0.446 8.644 1.00 90.94 97 LEU A C 1
ATOM 734 O O . LEU A 1 97 ? 6.048 -1.482 8.027 1.00 90.94 97 LEU A O 1
ATOM 738 N N . ILE A 1 98 ? 4.635 0.180 8.542 1.00 93.75 98 ILE A N 1
ATOM 739 C CA . ILE A 1 98 ? 3.540 -0.308 7.694 1.00 93.75 98 ILE A CA 1
ATOM 740 C C . ILE A 1 98 ? 3.875 -0.152 6.208 1.00 93.75 98 ILE A C 1
ATOM 742 O O . ILE A 1 98 ? 3.587 -1.051 5.420 1.00 93.75 98 ILE A O 1
ATOM 746 N N . VAL A 1 99 ? 4.521 0.947 5.814 1.00 93.88 99 VAL A N 1
ATOM 747 C CA . VAL A 1 99 ? 5.027 1.137 4.446 1.00 93.88 99 VAL A CA 1
ATOM 748 C C . VAL A 1 99 ? 6.057 0.058 4.106 1.00 93.88 99 VAL A C 1
ATOM 750 O O . VAL A 1 99 ? 5.981 -0.542 3.035 1.00 93.88 99 VAL A O 1
ATOM 753 N N . ASP A 1 100 ? 6.966 -0.263 5.025 1.00 92.19 100 ASP A N 1
ATOM 754 C CA . ASP A 1 100 ? 7.952 -1.332 4.839 1.00 92.19 100 ASP A CA 1
ATOM 755 C C . ASP A 1 100 ? 7.310 -2.720 4.697 1.00 92.19 100 ASP A C 1
ATOM 757 O O . ASP A 1 100 ? 7.742 -3.544 3.887 1.00 92.19 100 ASP A O 1
ATOM 761 N N . ASP A 1 101 ? 6.251 -2.990 5.453 1.00 92.62 101 ASP A N 1
ATOM 762 C CA . ASP A 1 101 ? 5.435 -4.194 5.310 1.00 92.62 101 ASP A CA 1
ATOM 763 C C . ASP A 1 101 ? 4.701 -4.255 3.962 1.00 92.62 101 ASP A C 1
ATOM 765 O O . ASP A 1 101 ? 4.670 -5.302 3.305 1.00 92.62 101 ASP A O 1
ATOM 769 N N . ALA A 1 102 ? 4.119 -3.134 3.538 1.00 94.62 102 ALA A N 1
ATOM 770 C CA . ALA A 1 102 ? 3.442 -3.003 2.255 1.00 94.62 102 ALA A CA 1
ATOM 771 C C . ALA A 1 102 ? 4.423 -3.219 1.089 1.00 94.62 102 ALA A C 1
ATOM 773 O O . ALA A 1 102 ? 4.100 -3.940 0.144 1.00 94.62 102 ALA A O 1
ATOM 774 N N . LEU A 1 103 ? 5.653 -2.701 1.191 1.00 94.25 103 LEU A N 1
ATOM 775 C CA . LEU A 1 103 ? 6.720 -2.953 0.218 1.00 94.25 103 LEU A CA 1
ATOM 776 C C . LEU A 1 103 ? 7.091 -4.433 0.130 1.00 94.25 103 LEU A C 1
ATOM 778 O O . LEU A 1 103 ? 7.242 -4.965 -0.967 1.00 94.25 103 LEU A O 1
ATOM 782 N N . ARG A 1 104 ? 7.194 -5.131 1.266 1.00 92.69 104 ARG A N 1
ATOM 783 C CA . ARG A 1 104 ? 7.436 -6.584 1.264 1.00 92.69 104 ARG A CA 1
ATOM 784 C C . ARG A 1 104 ? 6.293 -7.354 0.602 1.00 92.69 104 ARG A C 1
ATOM 786 O O . ARG A 1 104 ? 6.539 -8.337 -0.095 1.00 92.69 104 ARG A O 1
ATOM 793 N N . SER A 1 105 ? 5.063 -6.874 0.776 1.00 93.00 105 SER A N 1
ATOM 794 C CA . SER A 1 105 ? 3.860 -7.470 0.186 1.00 93.00 105 SER A CA 1
ATOM 795 C C . SER A 1 105 ? 3.760 -7.251 -1.328 1.00 93.00 105 SER A C 1
ATOM 797 O O . SER A 1 105 ? 3.097 -8.023 -2.015 1.00 93.00 105 SER A O 1
ATOM 799 N N . LEU A 1 106 ? 4.455 -6.253 -1.880 1.00 91.69 106 LEU A N 1
ATOM 800 C CA . LEU A 1 106 ? 4.454 -5.923 -3.311 1.00 91.69 106 LEU A CA 1
ATOM 801 C C . LEU A 1 106 ? 4.845 -7.112 -4.202 1.00 91.69 106 LEU A C 1
ATOM 803 O O . LEU A 1 106 ? 4.313 -7.278 -5.295 1.00 91.69 106 LEU A O 1
ATOM 807 N N . HIS A 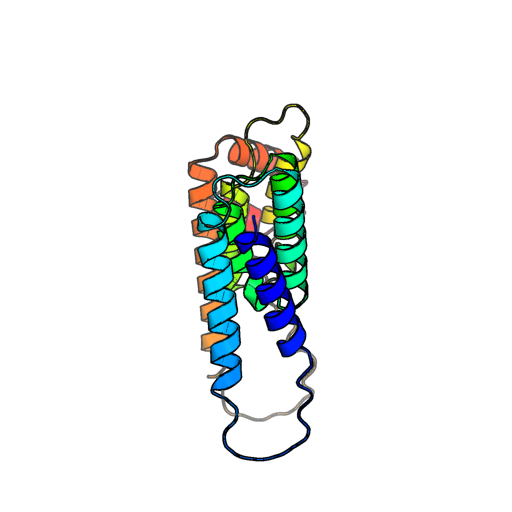1 107 ? 5.751 -7.964 -3.716 1.00 87.06 107 HIS A N 1
ATOM 808 C CA . HIS A 1 107 ? 6.252 -9.123 -4.459 1.00 87.06 107 HIS A CA 1
ATOM 809 C C . HIS A 1 107 ? 5.443 -10.405 -4.239 1.00 87.06 107 HIS A C 1
ATOM 811 O O . HIS A 1 107 ? 5.588 -11.350 -5.014 1.00 87.06 107 HIS A O 1
ATOM 817 N N . THR A 1 108 ? 4.630 -10.465 -3.184 1.00 88.50 108 THR A N 1
ATOM 818 C CA . THR A 1 108 ? 3.896 -11.674 -2.779 1.00 88.50 108 THR A CA 1
ATOM 819 C C . THR A 1 108 ? 2.387 -11.550 -2.966 1.00 88.50 108 THR A C 1
ATOM 821 O O . THR A 1 108 ? 1.694 -12.567 -2.990 1.00 88.50 108 THR A O 1
ATOM 824 N N . CYS A 1 109 ? 1.862 -10.329 -3.103 1.00 89.56 109 CYS A N 1
ATOM 825 C CA . CYS A 1 109 ? 0.435 -10.090 -3.246 1.00 89.56 109 CYS A CA 1
ATOM 826 C C . CYS A 1 109 ? -0.099 -10.507 -4.625 1.00 89.56 109 CYS A C 1
ATOM 828 O O . CYS A 1 109 ? 0.620 -10.600 -5.622 1.00 89.56 109 CYS A O 1
ATOM 830 N N . HIS A 1 110 ? -1.405 -10.761 -4.677 1.00 89.12 110 HIS A N 1
ATOM 831 C CA . HIS A 1 110 ? -2.093 -11.062 -5.925 1.00 89.12 110 HIS A CA 1
ATOM 832 C C . HIS A 1 110 ? -2.131 -9.825 -6.837 1.00 89.12 110 HIS A C 1
ATOM 834 O O . HIS A 1 110 ? -2.335 -8.710 -6.363 1.00 89.12 110 HIS A O 1
ATOM 840 N N . VAL A 1 111 ? -2.023 -10.021 -8.156 1.00 89.06 111 VAL A N 1
ATOM 841 C CA . VAL A 1 111 ? -1.948 -8.922 -9.143 1.00 89.06 111 VAL A CA 1
ATOM 842 C C . VAL A 1 111 ? -3.124 -7.944 -9.017 1.00 89.06 111 VAL A C 1
ATOM 844 O O . VAL A 1 111 ? -2.945 -6.739 -9.143 1.00 89.06 111 VAL A O 1
ATOM 847 N N . SER A 1 112 ? -4.325 -8.432 -8.690 1.00 90.25 112 SER A N 1
ATOM 848 C CA . SER A 1 112 ? -5.505 -7.571 -8.507 1.00 90.25 112 SER A CA 1
ATOM 849 C C . SER A 1 112 ? -5.402 -6.597 -7.326 1.00 90.25 112 SER A C 1
ATOM 851 O O . SER A 1 112 ? -6.171 -5.645 -7.272 1.00 90.25 112 SER A O 1
ATOM 853 N N . ALA A 1 113 ? -4.504 -6.843 -6.368 1.00 91.81 113 ALA A N 1
ATOM 854 C CA . ALA A 1 113 ? -4.278 -5.987 -5.206 1.00 91.81 113 ALA A CA 1
ATOM 855 C C . ALA A 1 113 ? -3.215 -4.905 -5.462 1.00 91.81 113 ALA A C 1
ATOM 857 O O . ALA A 1 113 ? -3.166 -3.917 -4.726 1.00 91.81 113 ALA A O 1
ATOM 858 N N . LEU A 1 114 ? -2.395 -5.060 -6.510 1.00 93.56 114 LEU A N 1
ATOM 859 C CA . LEU A 1 114 ? -1.308 -4.136 -6.836 1.00 93.56 114 LEU A CA 1
ATOM 860 C C . LEU A 1 114 ? -1.762 -2.680 -7.015 1.00 93.56 114 LEU A C 1
ATOM 862 O O . LEU A 1 114 ? -1.093 -1.820 -6.442 1.00 93.56 114 LEU A O 1
ATOM 866 N N . PRO A 1 115 ? -2.880 -2.354 -7.703 1.00 94.56 115 PRO A N 1
ATOM 867 C CA . PRO A 1 115 ? -3.284 -0.957 -7.871 1.00 94.56 115 PRO A CA 1
ATOM 868 C C . PRO A 1 115 ? -3.541 -0.256 -6.533 1.00 94.56 115 PRO A C 1
ATOM 870 O O . PRO A 1 115 ? -3.100 0.875 -6.311 1.00 94.56 115 PRO A O 1
ATOM 873 N N . THR A 1 116 ? -4.220 -0.946 -5.616 1.00 95.00 116 THR A N 1
ATOM 874 C CA . THR A 1 116 ? -4.546 -0.423 -4.286 1.00 95.00 116 THR A CA 1
ATOM 875 C C . THR A 1 116 ? -3.300 -0.331 -3.415 1.00 95.00 116 THR A C 1
ATOM 877 O O . THR A 1 116 ? -3.079 0.697 -2.782 1.00 95.00 116 THR A O 1
ATOM 880 N N . LEU A 1 117 ? -2.446 -1.358 -3.432 1.00 95.44 117 LEU A N 1
ATOM 881 C CA . LEU A 1 117 ? -1.186 -1.370 -2.688 1.00 95.44 117 LEU A CA 1
ATOM 882 C C . LEU A 1 117 ? -0.243 -0.245 -3.146 1.00 95.44 117 LEU A C 1
ATOM 884 O O . LEU A 1 117 ? 0.332 0.462 -2.324 1.00 95.44 117 LEU A O 1
ATOM 888 N N . CYS A 1 118 ? -0.134 -0.031 -4.457 1.00 95.44 118 CYS A N 1
ATOM 889 C CA . CYS A 1 118 ? 0.642 1.063 -5.035 1.00 95.44 118 CYS A CA 1
ATOM 890 C C . CYS A 1 118 ? 0.071 2.431 -4.657 1.00 95.44 118 CYS A C 1
ATOM 892 O O . CYS A 1 118 ? 0.825 3.325 -4.273 1.00 95.44 118 CYS A O 1
ATOM 894 N N . SER A 1 119 ? -1.256 2.586 -4.715 1.00 95.56 119 SER A N 1
ATOM 895 C CA . SER A 1 119 ? -1.929 3.812 -4.271 1.00 95.56 119 SER A CA 1
ATOM 896 C C . SER A 1 119 ? -1.623 4.106 -2.804 1.00 95.56 119 SER A C 1
ATOM 898 O O . SER A 1 119 ? -1.251 5.230 -2.476 1.00 95.56 119 SER A O 1
ATOM 900 N N . PHE A 1 120 ? -1.714 3.091 -1.940 1.00 96.19 120 PHE A N 1
ATOM 901 C CA . PHE A 1 120 ? -1.374 3.198 -0.525 1.00 96.19 120 PHE A CA 1
ATOM 902 C C . PHE A 1 120 ? 0.075 3.659 -0.336 1.00 96.19 120 PHE A C 1
ATOM 904 O O . PHE A 1 120 ? 0.309 4.660 0.336 1.00 96.19 120 PHE A O 1
ATOM 911 N N . LEU A 1 121 ? 1.042 2.995 -0.979 1.00 95.56 121 LEU A N 1
ATOM 912 C CA . LEU A 1 121 ? 2.460 3.355 -0.873 1.00 95.56 121 LEU A CA 1
ATOM 913 C C . LEU A 1 121 ? 2.702 4.811 -1.280 1.00 95.56 121 LEU A C 1
ATOM 915 O O . LEU A 1 121 ? 3.325 5.564 -0.538 1.00 95.56 121 LEU A O 1
ATOM 919 N N . VAL A 1 122 ? 2.162 5.239 -2.420 1.00 94.88 122 VAL A N 1
ATOM 920 C CA . VAL A 1 122 ? 2.347 6.610 -2.915 1.00 94.88 122 VAL A CA 1
ATOM 921 C C . VAL A 1 122 ? 1.668 7.652 -2.016 1.00 94.88 122 VAL A C 1
ATOM 923 O O . VAL A 1 122 ? 2.178 8.764 -1.859 1.00 94.88 122 VAL A O 1
ATOM 926 N N . GLN A 1 123 ? 0.535 7.318 -1.401 1.00 93.88 123 GLN A N 1
ATOM 927 C CA . GLN A 1 123 ? -0.194 8.235 -0.523 1.00 93.88 123 GLN A CA 1
ATOM 928 C C . GLN A 1 123 ? 0.438 8.348 0.868 1.00 93.88 123 GLN A C 1
ATOM 930 O O . GLN A 1 123 ? 0.512 9.450 1.404 1.00 93.88 123 GLN A O 1
ATOM 935 N N . GLN A 1 124 ? 0.916 7.238 1.433 1.00 92.62 124 GLN A N 1
ATOM 936 C CA . GLN A 1 124 ? 1.312 7.165 2.842 1.00 92.62 124 GLN A CA 1
ATOM 937 C C . GLN A 1 124 ? 2.801 7.439 3.101 1.00 92.62 124 GLN A C 1
ATOM 939 O O . GLN A 1 124 ? 3.191 7.616 4.253 1.00 92.62 124 GLN A O 1
ATOM 944 N N . VAL A 1 125 ? 3.647 7.535 2.064 1.00 89.88 125 VAL A N 1
ATOM 945 C CA . VAL A 1 125 ? 5.046 7.976 2.237 1.00 89.88 125 VAL A CA 1
ATOM 946 C C . VAL A 1 125 ? 5.079 9.422 2.752 1.00 89.88 125 VAL A C 1
ATOM 948 O O . VAL A 1 125 ? 4.596 10.309 2.043 1.00 89.88 125 VAL A O 1
ATOM 951 N N . PRO A 1 126 ? 5.699 9.722 3.907 1.00 84.56 126 PRO A N 1
ATOM 952 C CA . PRO A 1 126 ? 5.843 11.095 4.388 1.00 84.56 126 PRO A CA 1
ATOM 953 C C . PRO A 1 126 ? 6.817 11.917 3.513 1.00 84.56 126 PRO A C 1
ATOM 955 O O . PRO A 1 126 ? 7.894 11.408 3.194 1.00 84.56 126 PRO A O 1
ATOM 958 N N . PRO A 1 127 ? 6.499 13.180 3.158 1.00 76.44 127 PRO A N 1
ATOM 959 C CA . PRO A 1 127 ? 7.351 14.018 2.300 1.00 76.44 127 PRO A CA 1
ATOM 960 C C . PRO A 1 127 ? 8.562 14.633 3.030 1.00 76.44 127 PRO A C 1
ATOM 962 O O . PRO A 1 127 ? 9.615 14.837 2.431 1.00 76.44 127 PRO A O 1
ATOM 965 N N . ASP A 1 128 ? 8.432 14.915 4.332 1.00 68.31 128 ASP A N 1
ATOM 966 C CA . ASP A 1 128 ? 9.431 15.651 5.119 1.00 68.31 128 ASP A CA 1
ATOM 967 C C . ASP A 1 128 ? 10.360 14.708 5.871 1.00 68.31 128 ASP A C 1
ATOM 969 O O . ASP A 1 128 ? 10.078 14.295 7.001 1.00 68.31 128 ASP A O 1
ATOM 973 N N . ASN A 1 129 ? 11.481 14.368 5.248 1.00 56.88 129 ASN A N 1
ATOM 974 C CA . ASN A 1 129 ? 12.405 13.396 5.798 1.00 56.88 129 ASN A CA 1
ATOM 975 C C . ASN A 1 129 ? 13.857 13.789 5.492 1.00 56.88 129 ASN A C 1
ATOM 977 O O . ASN A 1 129 ? 14.474 13.295 4.554 1.00 56.88 129 ASN A O 1
ATOM 981 N N . HIS A 1 130 ? 14.419 14.664 6.331 1.00 54.81 130 HIS A N 1
ATOM 982 C CA . HIS A 1 130 ? 15.852 14.972 6.308 1.00 54.81 130 HIS A CA 1
ATOM 983 C C . HIS A 1 130 ? 16.733 13.761 6.690 1.00 54.81 130 HIS A C 1
ATOM 985 O O . HIS A 1 130 ? 17.864 13.692 6.221 1.00 54.81 130 HIS A O 1
ATOM 991 N N . ASP A 1 131 ? 16.192 12.775 7.424 1.00 57.81 131 ASP A N 1
ATOM 992 C CA . ASP A 1 131 ? 16.893 11.537 7.834 1.00 57.81 131 ASP A CA 1
ATOM 993 C C . ASP A 1 131 ? 16.394 10.257 7.127 1.00 57.81 131 ASP A C 1
ATOM 995 O O . ASP A 1 131 ? 16.909 9.169 7.349 1.00 57.81 131 ASP A O 1
ATOM 999 N N . ASN A 1 132 ? 15.393 10.370 6.252 1.00 57.50 132 ASN A N 1
ATOM 1000 C CA . ASN A 1 132 ? 14.612 9.237 5.725 1.00 57.50 132 ASN A CA 1
ATOM 1001 C C . ASN A 1 132 ? 14.515 9.275 4.186 1.00 57.50 132 ASN A C 1
ATOM 1003 O O . ASN A 1 132 ? 13.609 8.683 3.596 1.00 57.50 132 ASN A O 1
ATOM 1007 N N . GLY A 1 133 ? 15.459 9.948 3.513 1.00 62.81 133 GLY A N 1
ATOM 1008 C CA . GLY A 1 133 ? 15.630 9.813 2.059 1.00 62.81 133 GLY A CA 1
ATOM 1009 C C . GLY A 1 133 ? 15.742 8.343 1.622 1.00 62.81 133 GLY A C 1
ATOM 1010 O O . GLY A 1 133 ? 15.370 8.001 0.501 1.00 62.81 133 GLY A O 1
ATOM 1011 N N . ASP A 1 134 ? 16.154 7.470 2.545 1.00 82.50 134 ASP A N 1
ATOM 1012 C CA . ASP A 1 134 ? 16.143 6.020 2.395 1.00 82.50 134 ASP A CA 1
ATOM 1013 C C . ASP A 1 134 ? 14.737 5.449 2.148 1.00 82.50 134 ASP A C 1
ATOM 1015 O O . ASP A 1 134 ? 14.552 4.730 1.176 1.00 82.50 134 ASP A O 1
ATOM 1019 N N . LEU A 1 135 ? 13.708 5.812 2.929 1.00 88.06 135 LEU A N 1
ATOM 1020 C CA . LEU A 1 135 ? 12.361 5.242 2.751 1.00 88.06 135 LEU A CA 1
ATOM 1021 C C . LEU A 1 135 ? 11.756 5.616 1.396 1.00 88.06 135 LEU A C 1
ATOM 1023 O O . LEU A 1 135 ? 11.190 4.774 0.705 1.00 88.06 135 LEU A O 1
ATOM 1027 N N . LEU A 1 136 ? 11.893 6.882 1.005 1.00 90.62 136 LEU A N 1
ATOM 1028 C CA . LEU A 1 136 ? 11.373 7.368 -0.267 1.00 90.62 136 LEU A CA 1
ATOM 1029 C C . LEU A 1 136 ? 12.069 6.653 -1.438 1.00 90.62 136 LEU A C 1
ATOM 1031 O O . LEU A 1 136 ? 11.402 6.159 -2.349 1.00 90.62 136 LEU A O 1
ATOM 1035 N N . THR A 1 137 ? 13.396 6.519 -1.361 1.00 90.12 137 THR A N 1
ATOM 1036 C CA . THR A 1 137 ? 14.192 5.764 -2.339 1.00 90.12 137 THR A CA 1
ATOM 1037 C C . THR A 1 137 ? 13.780 4.296 -2.372 1.00 90.12 137 THR A C 1
ATOM 1039 O O . THR A 1 137 ? 13.550 3.764 -3.451 1.00 90.12 137 THR A O 1
ATOM 1042 N N . ARG A 1 138 ? 13.590 3.658 -1.212 1.00 91.56 138 ARG A N 1
ATOM 1043 C CA . ARG A 1 138 ? 13.136 2.265 -1.093 1.00 91.56 138 ARG A CA 1
ATOM 1044 C C . ARG A 1 138 ? 11.749 2.049 -1.684 1.00 91.56 138 ARG A C 1
ATOM 1046 O O . ARG A 1 138 ? 11.529 1.024 -2.321 1.00 91.56 138 ARG A O 1
ATOM 1053 N N . VAL A 1 139 ? 10.822 2.994 -1.508 1.00 94.31 139 VAL A N 1
ATOM 1054 C CA . VAL A 1 139 ? 9.493 2.912 -2.128 1.00 94.31 139 VAL A CA 1
ATOM 1055 C C . VAL A 1 139 ? 9.602 3.031 -3.638 1.00 94.31 139 VAL A C 1
ATOM 1057 O O . VAL A 1 139 ? 9.073 2.181 -4.348 1.00 94.31 139 VAL A O 1
ATOM 1060 N N . VAL A 1 140 ? 10.336 4.025 -4.138 1.00 94.31 140 VAL A N 1
ATOM 1061 C CA . VAL A 1 140 ? 10.599 4.169 -5.575 1.00 94.31 140 VAL A CA 1
ATOM 1062 C C . VAL A 1 140 ? 11.249 2.904 -6.137 1.00 94.31 140 VAL A C 1
ATOM 1064 O O . VAL A 1 140 ? 10.781 2.381 -7.143 1.00 94.31 140 VAL A O 1
ATOM 1067 N N . ASP A 1 141 ? 12.275 2.368 -5.482 1.00 93.12 141 ASP A N 1
ATOM 1068 C CA . ASP A 1 141 ? 12.944 1.144 -5.913 1.00 93.12 141 ASP A CA 1
ATOM 1069 C C . ASP A 1 141 ? 12.007 -0.062 -5.887 1.00 93.12 141 ASP A C 1
ATOM 1071 O O . ASP A 1 141 ? 11.976 -0.816 -6.858 1.00 93.12 141 ASP A O 1
ATOM 1075 N N . GLY A 1 142 ? 11.196 -0.225 -4.842 1.00 93.44 142 GLY A N 1
ATOM 1076 C CA . GLY A 1 142 ? 10.186 -1.280 -4.785 1.00 93.44 142 GLY A CA 1
ATOM 1077 C C . GLY A 1 142 ? 9.222 -1.201 -5.968 1.00 93.44 142 GLY A C 1
ATOM 1078 O O . GLY A 1 142 ? 9.010 -2.194 -6.663 1.00 93.44 142 GLY A O 1
ATOM 1079 N N . LEU A 1 143 ? 8.712 -0.001 -6.261 1.00 94.12 143 LEU A N 1
ATOM 1080 C CA . LEU A 1 143 ? 7.790 0.233 -7.372 1.00 94.12 143 LEU A CA 1
ATOM 1081 C C . LEU A 1 143 ? 8.435 -0.031 -8.744 1.00 94.12 143 LEU A C 1
ATOM 1083 O O . LEU A 1 143 ? 7.791 -0.581 -9.637 1.00 94.12 143 LEU A O 1
ATOM 1087 N N . ARG A 1 144 ? 9.717 0.306 -8.916 1.00 92.50 144 ARG A N 1
ATOM 1088 C CA . ARG A 1 144 ? 10.469 0.036 -10.153 1.00 92.50 144 ARG A CA 1
ATOM 1089 C C . ARG A 1 144 ? 10.714 -1.453 -10.385 1.00 92.50 144 ARG A C 1
ATOM 1091 O O . ARG A 1 144 ? 10.696 -1.903 -11.524 1.00 92.50 144 ARG A O 1
ATOM 1098 N N . HIS A 1 145 ? 10.917 -2.229 -9.324 1.00 89.81 145 HIS A N 1
ATOM 1099 C CA . HIS A 1 145 ? 11.196 -3.667 -9.415 1.00 89.81 145 HIS A CA 1
ATOM 1100 C C . HIS A 1 145 ? 9.930 -4.536 -9.356 1.00 89.81 145 HIS A C 1
ATOM 1102 O O . HIS A 1 145 ? 10.005 -5.751 -9.149 1.00 89.81 145 HIS A O 1
ATOM 1108 N N . MET A 1 146 ? 8.752 -3.938 -9.546 1.00 88.94 146 MET A N 1
ATOM 1109 C CA . MET A 1 146 ? 7.521 -4.698 -9.724 1.00 88.94 146 MET A CA 1
ATOM 1110 C C . MET A 1 146 ? 7.533 -5.476 -11.037 1.00 88.94 146 MET A C 1
ATOM 1112 O O . MET A 1 146 ? 8.007 -4.996 -12.066 1.00 88.94 146 MET A O 1
ATOM 1116 N N . ARG A 1 147 ? 6.923 -6.663 -11.016 1.00 81.00 147 ARG A N 1
ATOM 1117 C CA . ARG A 1 147 ? 6.802 -7.567 -12.171 1.00 81.00 147 ARG A CA 1
ATOM 1118 C C . ARG A 1 147 ? 5.712 -7.127 -13.158 1.00 81.00 147 ARG A C 1
ATOM 1120 O O . ARG A 1 147 ? 4.859 -7.924 -13.551 1.00 81.00 147 ARG A O 1
ATOM 1127 N N . LEU A 1 148 ? 5.713 -5.850 -13.532 1.00 78.06 148 LEU A N 1
ATOM 1128 C CA . LEU A 1 148 ? 4.821 -5.309 -14.557 1.00 78.06 148 LEU A CA 1
ATOM 1129 C C . LEU A 1 148 ? 5.315 -5.757 -15.936 1.00 78.06 148 LEU A C 1
ATOM 1131 O O . LEU A 1 148 ? 6.482 -5.557 -16.268 1.00 78.06 148 LEU A O 1
ATOM 1135 N N . GLY A 1 149 ? 4.450 -6.379 -16.738 1.00 68.62 149 GLY A N 1
ATOM 1136 C CA . GLY A 1 149 ? 4.799 -6.814 -18.091 1.00 68.62 149 GLY A CA 1
ATOM 1137 C C . GLY A 1 149 ? 5.687 -8.061 -18.184 1.00 68.62 149 GLY A C 1
ATOM 1138 O O . GLY A 1 149 ? 6.042 -8.460 -19.295 1.00 68.62 149 GLY A O 1
ATOM 1139 N N . GLU A 1 150 ? 6.022 -8.725 -17.069 1.00 69.69 150 GLU A N 1
ATOM 1140 C CA . GLU A 1 150 ? 6.622 -10.063 -17.119 1.00 69.69 150 GLU A CA 1
ATOM 1141 C C . GLU A 1 150 ? 5.562 -11.067 -17.585 1.00 69.69 150 GLU A C 1
ATOM 1143 O O . GLU A 1 150 ? 4.828 -11.660 -16.788 1.00 69.69 150 GLU A O 1
ATOM 1148 N N . THR A 1 151 ? 5.466 -11.268 -18.900 1.00 56.62 151 THR A N 1
ATOM 1149 C CA . THR A 1 151 ? 4.779 -12.430 -19.458 1.00 56.62 151 THR A CA 1
ATOM 1150 C C 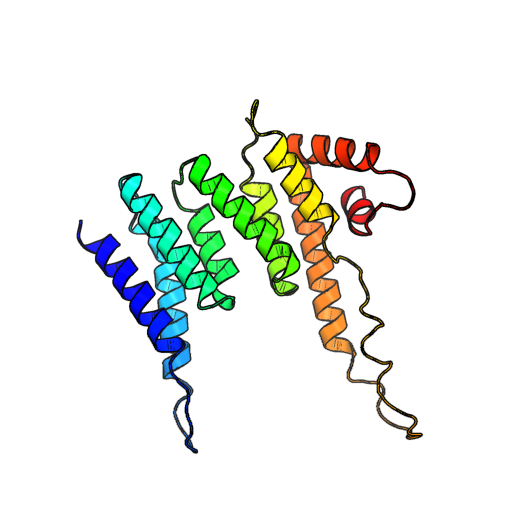. THR A 1 151 ? 5.524 -13.659 -18.973 1.00 56.62 151 THR A C 1
ATOM 1152 O O . THR A 1 151 ? 6.627 -13.939 -19.441 1.00 56.62 151 THR A O 1
ATOM 1155 N N . ASP A 1 152 ? 4.937 -14.368 -18.015 1.00 52.12 152 ASP A N 1
ATOM 1156 C CA . ASP A 1 152 ? 5.446 -15.641 -17.531 1.00 52.12 152 ASP A CA 1
ATOM 1157 C C . ASP A 1 152 ? 5.309 -16.686 -18.650 1.00 52.12 152 ASP A C 1
ATOM 1159 O O . ASP A 1 152 ? 4.376 -17.485 -18.709 1.00 52.12 152 ASP A O 1
ATOM 1163 N N . LEU A 1 153 ? 6.216 -16.614 -19.624 1.00 49.69 153 LEU A N 1
ATOM 1164 C CA . LEU A 1 153 ? 6.322 -17.550 -20.739 1.00 49.69 153 LEU A CA 1
ATOM 1165 C C . LEU A 1 153 ? 6.902 -18.899 -20.278 1.00 49.69 153 LEU A C 1
ATOM 1167 O O . LEU A 1 153 ? 7.140 -19.771 -21.108 1.00 49.69 153 LEU A O 1
ATOM 1171 N N . SER A 1 154 ? 7.124 -19.087 -18.971 1.00 44.16 154 SER A N 1
ATOM 1172 C CA . SER A 1 154 ? 7.744 -20.285 -18.399 1.00 44.16 154 SER A CA 1
ATOM 1173 C C . SER A 1 154 ? 6.751 -21.369 -17.953 1.00 44.16 154 SER A C 1
ATOM 1175 O O . SER A 1 154 ? 7.164 -22.459 -17.569 1.00 44.16 154 SER A O 1
ATOM 1177 N N . LEU A 1 155 ? 5.439 -21.142 -18.091 1.00 50.44 155 LEU A N 1
ATOM 1178 C CA . LEU A 1 155 ? 4.413 -22.119 -17.699 1.00 50.44 155 LEU A CA 1
ATOM 1179 C C . LEU A 1 155 ? 4.175 -23.283 -18.690 1.00 50.44 155 LEU A C 1
ATOM 1181 O O . LEU A 1 155 ? 3.299 -24.101 -18.423 1.00 50.44 155 LEU A O 1
ATOM 1185 N N . ASP A 1 156 ? 4.929 -23.411 -19.793 1.00 44.19 156 ASP A N 1
ATOM 1186 C CA . ASP A 1 156 ? 4.651 -24.421 -20.840 1.00 44.19 156 ASP A CA 1
ATOM 1187 C C . ASP A 1 156 ? 5.823 -25.364 -21.229 1.00 44.19 156 ASP A C 1
ATOM 1189 O O . ASP A 1 156 ? 5.638 -26.158 -22.148 1.00 44.19 156 ASP A O 1
ATOM 1193 N N . ASP A 1 157 ? 6.984 -25.393 -20.550 1.00 42.69 157 ASP A N 1
ATOM 1194 C CA . ASP A 1 157 ? 8.097 -26.307 -20.938 1.00 42.69 157 ASP A CA 1
ATOM 1195 C C . ASP A 1 157 ? 8.259 -27.560 -20.050 1.00 42.69 157 ASP A C 1
ATOM 1197 O O . ASP A 1 157 ? 9.351 -28.090 -19.849 1.00 42.69 157 ASP A O 1
ATOM 1201 N N . ALA A 1 158 ? 7.146 -28.063 -19.505 1.00 43.22 158 ALA A N 1
ATOM 1202 C CA . ALA A 1 158 ? 7.097 -29.351 -18.799 1.00 43.22 158 ALA A CA 1
ATOM 1203 C C . ALA A 1 158 ? 5.947 -30.268 -19.262 1.00 43.22 158 ALA A C 1
ATOM 1205 O O . ALA A 1 158 ? 5.589 -31.220 -18.568 1.00 43.22 158 ALA A O 1
ATOM 1206 N N . ALA A 1 159 ? 5.380 -30.033 -20.451 1.00 43.97 159 ALA A N 1
ATOM 1207 C CA . ALA A 1 159 ? 4.419 -30.939 -21.078 1.00 43.97 159 ALA A CA 1
ATOM 1208 C C . ALA A 1 159 ? 5.018 -31.555 -22.349 1.00 43.97 159 ALA A C 1
ATOM 1210 O O . ALA A 1 159 ? 4.777 -31.138 -23.478 1.00 43.97 159 ALA A O 1
ATOM 1211 N N . VAL A 1 160 ? 5.837 -32.573 -22.102 1.00 47.56 160 VAL A N 1
ATOM 1212 C CA . VAL A 1 160 ? 6.097 -33.741 -22.946 1.00 47.56 160 VAL A CA 1
ATOM 1213 C C . VAL A 1 160 ? 5.176 -33.840 -24.169 1.00 47.56 160 VAL A C 1
ATOM 1215 O O . VAL A 1 160 ? 3.974 -34.060 -24.041 1.00 47.56 160 VAL A O 1
ATOM 1218 N N . SER A 1 161 ? 5.786 -33.769 -25.354 1.00 48.41 161 SER A N 1
ATOM 1219 C CA . SER A 1 161 ? 5.435 -34.531 -26.560 1.00 48.41 161 SER A CA 1
ATOM 1220 C C . SER A 1 161 ? 4.099 -35.279 -26.494 1.00 48.41 161 SER A C 1
ATOM 1222 O O . SER A 1 161 ? 4.054 -36.463 -26.167 1.00 48.41 161 SER A O 1
ATOM 1224 N N . SER A 1 162 ? 3.002 -34.621 -26.857 1.00 42.72 162 SER A N 1
ATOM 1225 C CA . SER A 1 162 ? 1.769 -35.309 -27.233 1.00 42.72 162 SER A CA 1
ATOM 1226 C C . SER A 1 162 ? 1.040 -34.505 -28.295 1.00 42.72 162 SER A C 1
ATOM 1228 O O . SER A 1 162 ? 0.430 -33.468 -28.058 1.00 42.72 162 SER A O 1
ATOM 1230 N N . ARG A 1 163 ? 1.161 -35.015 -29.519 1.00 53.91 163 ARG A N 1
ATOM 1231 C CA . ARG A 1 163 ? 0.345 -34.658 -30.671 1.00 53.91 163 ARG A CA 1
ATOM 1232 C C . ARG A 1 163 ? -1.128 -34.871 -30.322 1.00 53.91 163 ARG A C 1
ATOM 1234 O O . ARG A 1 163 ? -1.591 -36.007 -30.323 1.00 53.91 163 ARG A O 1
ATOM 1241 N N . SER A 1 164 ? -1.877 -33.797 -30.128 1.00 42.91 164 SER A N 1
ATOM 1242 C CA . SER A 1 164 ? -3.331 -33.835 -30.274 1.00 42.91 164 SER A CA 1
ATOM 1243 C C . SER A 1 164 ? -3.875 -32.445 -30.572 1.00 42.91 164 SER A C 1
ATOM 1245 O O . SER A 1 164 ? -3.766 -31.523 -29.770 1.00 42.91 164 SER A O 1
ATOM 1247 N N . ASN A 1 165 ? -4.468 -32.331 -31.760 1.00 50.00 165 ASN A N 1
ATOM 1248 C CA . ASN A 1 165 ? -5.417 -31.291 -32.129 1.00 50.00 165 ASN A CA 1
ATOM 1249 C C . ASN A 1 165 ? -6.484 -31.101 -31.034 1.00 50.00 165 ASN A C 1
ATOM 1251 O O . ASN A 1 165 ? -6.918 -32.081 -30.434 1.00 50.00 165 ASN A O 1
ATOM 1255 N N . ALA A 1 166 ? -6.983 -29.862 -30.929 1.00 46.66 166 ALA A N 1
ATOM 1256 C CA . ALA A 1 166 ? -8.170 -29.405 -30.190 1.00 46.66 166 ALA A CA 1
ATOM 1257 C C . ALA A 1 166 ? -7.942 -28.840 -28.769 1.00 46.66 166 ALA A C 1
ATOM 1259 O O . ALA A 1 166 ? -7.983 -29.556 -27.777 1.00 46.66 166 ALA A O 1
ATOM 1260 N N . THR A 1 167 ? -7.816 -27.507 -28.667 1.00 44.72 167 THR A N 1
ATOM 1261 C CA . THR A 1 167 ? -8.785 -26.565 -28.033 1.00 44.72 167 THR A CA 1
ATOM 1262 C C . THR A 1 167 ? -8.095 -25.255 -27.595 1.00 44.72 167 THR A C 1
ATOM 1264 O O . THR A 1 167 ? -7.822 -25.014 -26.425 1.00 44.72 167 THR A O 1
ATOM 1267 N N . ASN A 1 168 ? -7.855 -24.350 -28.549 1.00 49.44 168 ASN A N 1
ATOM 1268 C CA . ASN A 1 168 ? -7.104 -23.092 -28.374 1.00 49.44 168 ASN A CA 1
ATOM 1269 C C . ASN A 1 168 ? -7.811 -21.946 -27.600 1.00 49.44 168 ASN A C 1
ATOM 1271 O O . ASN A 1 168 ? -7.386 -20.804 -27.715 1.00 49.44 168 ASN A O 1
ATOM 1275 N N . ASN A 1 169 ? -8.857 -22.183 -26.798 1.00 51.75 169 ASN A N 1
ATOM 1276 C CA . ASN A 1 169 ? -9.730 -21.087 -26.322 1.00 51.75 169 ASN A CA 1
ATOM 1277 C C . ASN A 1 169 ? -9.833 -20.868 -24.800 1.00 51.75 169 ASN A C 1
ATOM 1279 O O . ASN A 1 169 ? -10.767 -20.207 -24.355 1.00 51.75 169 ASN A O 1
ATOM 1283 N N . ARG A 1 170 ? -8.912 -21.382 -23.970 1.00 50.97 170 ARG A N 1
ATOM 1284 C CA . ARG A 1 170 ? -9.039 -21.259 -22.494 1.00 50.97 170 ARG A CA 1
ATOM 1285 C C . ARG A 1 170 ? -7.997 -20.392 -21.773 1.00 50.97 170 ARG A C 1
ATOM 1287 O O . ARG A 1 170 ? -8.182 -20.142 -20.589 1.00 50.97 170 ARG A O 1
ATOM 1294 N N . LYS A 1 171 ? -6.971 -19.861 -22.453 1.00 55.47 171 LYS A N 1
ATOM 1295 C CA . LYS A 1 171 ? -5.973 -18.951 -21.834 1.00 55.47 171 LYS A CA 1
ATOM 1296 C C . LYS A 1 171 ? -6.396 -17.461 -21.807 1.00 55.47 171 LYS A C 1
ATOM 1298 O O . LYS A 1 171 ? -5.719 -16.651 -21.190 1.00 55.47 171 LYS A O 1
ATOM 1303 N N . GLY A 1 172 ? -7.526 -17.097 -22.426 1.00 62.09 172 GLY A N 1
ATOM 1304 C CA . GLY A 1 172 ? -7.975 -15.704 -22.597 1.00 62.09 172 GLY A CA 1
ATOM 1305 C C . GLY A 1 172 ? -8.322 -14.908 -21.323 1.00 62.09 172 GLY A C 1
ATOM 1306 O O . GLY A 1 172 ? -7.814 -13.801 -21.176 1.00 62.09 172 GLY A O 1
ATOM 1307 N N . PRO A 1 173 ? -9.159 -15.404 -20.389 1.00 69.56 173 PRO A N 1
ATOM 1308 C CA . PRO A 1 173 ? -9.698 -14.550 -19.324 1.00 69.56 173 PRO A CA 1
ATOM 1309 C C . PRO A 1 173 ? -8.673 -14.180 -18.242 1.00 69.56 173 PRO A C 1
ATOM 1311 O O . PRO A 1 173 ? -8.700 -13.061 -17.745 1.00 69.56 173 PRO A O 1
ATOM 1314 N N . ALA A 1 174 ? -7.748 -15.082 -17.899 1.00 72.19 174 ALA A N 1
ATOM 1315 C CA . ALA A 1 174 ? -6.740 -14.823 -16.866 1.00 72.19 174 ALA A CA 1
ATOM 1316 C C . ALA A 1 174 ? -5.654 -13.836 -17.335 1.00 72.19 174 ALA A C 1
ATOM 1318 O O . ALA A 1 174 ? -5.223 -12.981 -16.567 1.00 72.19 174 ALA A O 1
ATOM 1319 N N . LEU A 1 175 ? -5.242 -13.923 -18.607 1.00 75.88 175 LEU A N 1
ATOM 1320 C CA . LEU A 1 175 ? -4.284 -12.980 -19.192 1.00 75.88 175 LEU A CA 1
ATOM 1321 C C . LEU A 1 175 ? -4.878 -11.572 -19.316 1.00 75.88 175 LEU A C 1
ATOM 1323 O O . LEU A 1 175 ? -4.185 -10.601 -19.030 1.00 75.88 175 LEU A O 1
ATOM 1327 N N . LEU A 1 176 ? -6.160 -11.469 -19.685 1.00 79.00 176 LEU A N 1
ATOM 1328 C CA . LEU A 1 176 ? -6.875 -10.191 -19.732 1.00 79.00 176 LEU A CA 1
ATOM 1329 C C . LEU A 1 176 ? -6.984 -9.558 -18.339 1.00 79.00 176 LEU A C 1
ATOM 1331 O O . LEU A 1 176 ? -6.599 -8.410 -18.177 1.00 79.00 176 LEU A O 1
ATOM 1335 N N . GLN A 1 177 ? -7.394 -10.323 -17.319 1.00 82.50 177 GLN A N 1
ATOM 1336 C CA . GLN A 1 177 ? -7.465 -9.817 -15.939 1.00 82.50 177 GLN A CA 1
ATOM 1337 C C . GLN A 1 177 ? -6.117 -9.308 -15.422 1.00 82.50 177 GLN A C 1
ATOM 1339 O O . GLN A 1 177 ? -6.065 -8.310 -14.705 1.00 82.50 177 GLN A O 1
ATOM 1344 N N . ARG A 1 178 ? -5.020 -9.985 -15.781 1.00 83.56 178 ARG A N 1
ATOM 1345 C CA . ARG A 1 178 ? -3.674 -9.540 -15.421 1.00 83.56 178 ARG A CA 1
ATOM 1346 C C . ARG A 1 178 ? -3.310 -8.235 -16.125 1.00 83.56 178 ARG A C 1
ATOM 1348 O O . ARG A 1 178 ? -2.853 -7.315 -15.458 1.00 83.56 178 ARG A O 1
ATOM 1355 N N . ALA A 1 179 ? -3.537 -8.147 -17.434 1.00 85.25 179 ALA A N 1
ATOM 1356 C CA . ALA A 1 179 ? -3.268 -6.933 -18.199 1.00 85.25 179 ALA A CA 1
ATOM 1357 C C . ALA A 1 179 ? -4.084 -5.737 -17.678 1.00 85.25 179 ALA A C 1
ATOM 1359 O O . ALA A 1 179 ? -3.537 -4.649 -17.523 1.00 85.25 179 ALA A O 1
ATOM 1360 N N . ASP A 1 180 ? -5.355 -5.956 -17.333 1.00 89.69 180 ASP A N 1
ATOM 1361 C CA . ASP A 1 180 ? -6.217 -4.934 -16.735 1.00 89.69 180 ASP A CA 1
ATOM 1362 C C . ASP A 1 180 ? -5.673 -4.473 -15.374 1.00 89.69 180 ASP A C 1
ATOM 1364 O O . ASP A 1 180 ? -5.579 -3.277 -15.110 1.00 89.69 180 ASP A O 1
ATOM 1368 N N . ALA A 1 181 ? -5.256 -5.405 -14.511 1.00 90.12 181 ALA A N 1
ATOM 1369 C CA . ALA A 1 181 ? -4.685 -5.076 -13.206 1.00 90.12 181 ALA A CA 1
ATOM 1370 C C . ALA A 1 181 ? -3.335 -4.341 -13.313 1.00 90.12 181 ALA A C 1
ATOM 1372 O O . ALA A 1 181 ? -3.074 -3.413 -12.545 1.00 90.12 181 ALA A O 1
ATOM 1373 N N . GLU A 1 182 ? -2.487 -4.709 -14.274 1.00 90.50 182 GLU A N 1
ATOM 1374 C CA . GLU A 1 182 ? -1.232 -4.006 -14.564 1.00 90.50 182 GLU A CA 1
ATOM 1375 C C . GLU A 1 182 ? -1.498 -2.589 -15.096 1.00 90.50 182 GLU A C 1
ATOM 1377 O O . GLU A 1 182 ? -0.874 -1.635 -14.630 1.00 90.50 182 GLU A O 1
ATOM 1382 N N . ALA A 1 183 ? -2.471 -2.423 -15.997 1.00 90.94 183 ALA A N 1
ATOM 1383 C CA . ALA A 1 183 ? -2.884 -1.113 -16.499 1.00 90.94 183 ALA A CA 1
ATOM 1384 C C . ALA A 1 183 ? -3.426 -0.215 -15.376 1.00 90.94 183 ALA A C 1
ATOM 1386 O O . ALA A 1 183 ? -3.013 0.938 -15.257 1.00 90.94 183 ALA A O 1
ATOM 1387 N N . LEU A 1 184 ? -4.282 -0.756 -14.501 1.00 94.38 184 LEU A N 1
ATOM 1388 C CA . LEU A 1 184 ? -4.788 -0.041 -13.326 1.00 94.38 184 LEU A CA 1
ATOM 1389 C C . LEU A 1 184 ? -3.670 0.315 -12.342 1.00 94.38 184 LEU A C 1
ATOM 1391 O O . LEU A 1 184 ? -3.718 1.368 -11.712 1.00 94.38 184 LEU A O 1
ATOM 1395 N N . THR A 1 185 ? -2.655 -0.541 -12.217 1.00 94.56 185 THR A N 1
ATOM 1396 C CA . THR A 1 185 ? -1.482 -0.280 -11.375 1.00 94.56 185 THR A CA 1
ATOM 1397 C C . THR A 1 185 ? -0.666 0.884 -11.931 1.00 94.56 185 THR A C 1
ATOM 1399 O O . THR A 1 185 ? -0.340 1.807 -11.188 1.00 94.56 185 THR A O 1
ATOM 1402 N N . LEU A 1 186 ? -0.384 0.891 -13.237 1.00 92.94 186 LEU A N 1
ATOM 1403 C CA . LEU A 1 186 ? 0.307 2.001 -13.897 1.00 92.94 186 LEU A CA 1
ATOM 1404 C C . LEU A 1 186 ? -0.490 3.307 -13.804 1.00 92.94 186 LEU A C 1
ATOM 1406 O O . LEU A 1 186 ? 0.087 4.349 -13.506 1.00 92.94 186 LEU A O 1
ATOM 1410 N N . GLU A 1 187 ? -1.811 3.263 -13.989 1.00 93.69 187 GLU A N 1
ATOM 1411 C CA . GLU A 1 187 ? -2.668 4.441 -13.838 1.00 93.69 187 GLU A CA 1
ATOM 1412 C C . GLU A 1 187 ? -2.665 4.974 -12.395 1.00 93.69 187 GLU A C 1
ATOM 1414 O O . GLU A 1 187 ? -2.532 6.181 -12.179 1.00 93.69 187 GLU A O 1
ATOM 1419 N N . ALA A 1 188 ? -2.771 4.086 -11.402 1.00 94.50 188 ALA A N 1
ATOM 1420 C CA . ALA A 1 188 ? -2.704 4.446 -9.988 1.00 94.50 188 ALA A CA 1
ATOM 1421 C C . ALA A 1 188 ? 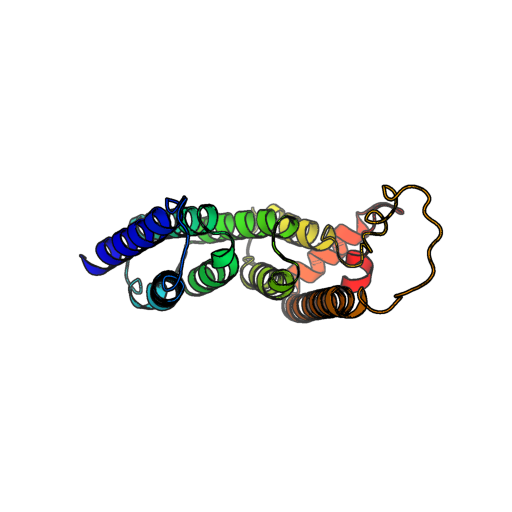-1.376 5.134 -9.641 1.00 94.50 188 ALA A C 1
ATOM 1423 O O . ALA A 1 188 ? -1.367 6.178 -8.982 1.00 94.50 188 ALA A O 1
ATOM 1424 N N . LEU A 1 189 ? -0.262 4.589 -10.133 1.00 94.88 189 LEU A N 1
ATOM 1425 C CA . LEU A 1 189 ? 1.065 5.171 -9.954 1.00 94.88 189 LEU A CA 1
ATOM 1426 C C . LEU A 1 189 ? 1.186 6.518 -10.654 1.00 94.88 189 LEU A C 1
ATOM 1428 O O . LEU A 1 189 ? 1.590 7.483 -10.016 1.00 94.88 189 LEU A O 1
ATOM 1432 N N . SER A 1 190 ? 0.793 6.607 -11.926 1.00 93.44 190 SER A N 1
ATOM 1433 C CA . SER A 1 190 ? 0.843 7.844 -12.711 1.00 93.44 190 SER A CA 1
ATOM 1434 C C . SER A 1 190 ? 0.106 8.986 -12.002 1.00 93.44 190 SER A C 1
ATOM 1436 O O . SER A 1 190 ? 0.679 10.054 -11.776 1.00 93.44 190 SER A O 1
ATOM 1438 N N . ARG A 1 191 ? -1.124 8.731 -11.529 1.00 93.81 191 ARG A N 1
ATOM 1439 C CA . ARG A 1 191 ? -1.888 9.696 -10.723 1.00 93.81 191 ARG A CA 1
ATOM 1440 C C . ARG A 1 191 ? -1.164 10.049 -9.427 1.00 93.81 191 ARG A C 1
ATOM 1442 O O . ARG A 1 191 ? -1.088 11.217 -9.066 1.00 93.81 191 ARG A O 1
ATOM 1449 N N . GLY A 1 192 ? -0.623 9.058 -8.728 1.00 92.94 192 GLY A N 1
ATOM 1450 C CA . GLY A 1 192 ? 0.117 9.272 -7.492 1.00 92.94 192 GLY A CA 1
ATOM 1451 C C . GLY A 1 192 ? 1.347 10.174 -7.673 1.00 92.94 192 GLY A C 1
ATOM 1452 O O . GLY A 1 192 ? 1.496 11.164 -6.956 1.00 92.94 192 GLY A O 1
ATOM 1453 N N . PHE A 1 193 ? 2.188 9.886 -8.669 1.00 93.69 193 PHE A N 1
ATOM 1454 C CA . PHE A 1 193 ? 3.376 10.679 -9.001 1.00 93.69 193 PHE A CA 1
ATOM 1455 C C . PHE A 1 193 ? 3.017 12.095 -9.470 1.00 93.69 193 PHE A C 1
ATOM 1457 O O . PHE A 1 193 ? 3.692 13.048 -9.082 1.00 93.69 193 PHE A O 1
ATOM 1464 N N . GLN A 1 194 ? 1.911 12.268 -10.206 1.00 93.62 194 GLN A N 1
ATOM 1465 C CA . GLN A 1 194 ? 1.438 13.587 -10.644 1.00 93.62 194 GLN A CA 1
ATOM 1466 C C . GLN A 1 194 ? 1.249 14.569 -9.475 1.00 93.62 194 GLN A C 1
ATOM 1468 O O . GLN A 1 194 ? 1.530 15.761 -9.619 1.00 93.62 194 GLN A O 1
ATOM 1473 N N . TYR A 1 195 ? 0.794 14.081 -8.316 1.00 92.56 195 TYR A N 1
ATOM 1474 C CA . TYR A 1 195 ? 0.560 14.903 -7.124 1.00 92.56 195 TYR A CA 1
ATOM 1475 C C . TYR A 1 195 ? 1.717 14.877 -6.111 1.00 92.56 195 TYR A C 1
ATOM 1477 O O . TYR A 1 195 ? 1.715 15.663 -5.164 1.00 92.56 195 TYR A O 1
ATOM 1485 N N . ARG A 1 196 ? 2.723 14.018 -6.310 1.00 93.31 196 ARG A N 1
ATOM 1486 C CA . ARG A 1 196 ? 3.874 13.824 -5.414 1.00 93.31 196 ARG A CA 1
ATOM 1487 C C . ARG A 1 196 ? 5.185 14.144 -6.133 1.00 93.31 196 ARG A C 1
ATOM 1489 O O . ARG A 1 196 ? 5.864 13.273 -6.684 1.00 93.31 196 ARG A O 1
ATOM 1496 N N . GLN A 1 197 ? 5.541 15.430 -6.138 1.00 92.62 197 GLN A N 1
ATOM 1497 C CA . GLN A 1 197 ? 6.762 15.920 -6.796 1.00 92.62 197 GLN A CA 1
ATOM 1498 C C . GLN A 1 197 ? 8.044 15.357 -6.172 1.00 92.62 197 GLN A C 1
ATOM 1500 O O . GLN A 1 197 ? 9.027 15.156 -6.878 1.00 92.62 197 GLN A O 1
ATOM 1505 N N . ASP A 1 198 ? 8.025 15.079 -4.872 1.00 92.62 198 ASP A N 1
ATOM 1506 C CA . ASP A 1 198 ? 9.107 14.441 -4.126 1.00 92.62 198 ASP A CA 1
ATOM 1507 C C . ASP A 1 198 ? 9.379 13.013 -4.623 1.00 92.62 198 ASP A C 1
ATOM 1509 O O . ASP A 1 198 ? 10.517 12.682 -4.964 1.00 92.62 198 ASP A O 1
ATOM 1513 N N . LEU A 1 199 ? 8.328 12.200 -4.773 1.00 92.81 199 LEU A N 1
ATOM 1514 C CA . LEU A 1 199 ? 8.428 10.858 -5.352 1.00 92.81 199 LEU A CA 1
ATOM 1515 C C . LEU A 1 199 ? 8.878 10.909 -6.812 1.00 92.81 199 LEU A C 1
ATOM 1517 O O . LEU A 1 199 ? 9.722 10.117 -7.225 1.00 92.81 199 LEU A O 1
ATOM 1521 N N . THR A 1 200 ? 8.366 11.867 -7.586 1.00 94.00 200 THR A N 1
ATOM 1522 C CA . THR A 1 200 ? 8.765 12.056 -8.988 1.00 94.00 200 THR A CA 1
ATOM 1523 C C . THR A 1 200 ? 10.244 12.425 -9.104 1.00 94.00 200 THR A C 1
ATOM 1525 O O . THR A 1 200 ? 10.965 11.867 -9.930 1.00 94.00 200 THR A O 1
ATOM 1528 N N . ALA A 1 201 ? 10.729 13.343 -8.265 1.00 92.81 201 ALA A N 1
ATOM 1529 C CA . ALA A 1 201 ? 12.130 13.747 -8.251 1.00 92.81 201 ALA A CA 1
ATOM 1530 C C . ALA A 1 201 ? 13.050 12.568 -7.913 1.00 92.81 201 ALA A C 1
ATOM 1532 O O . ALA A 1 201 ? 14.058 12.365 -8.595 1.00 92.81 201 ALA A O 1
ATOM 1533 N N . ALA A 1 202 ? 12.676 11.764 -6.918 1.00 92.31 202 ALA A N 1
ATOM 1534 C CA . ALA A 1 202 ? 13.427 10.573 -6.559 1.00 92.31 202 ALA A CA 1
ATOM 1535 C C . ALA A 1 202 ? 13.387 9.505 -7.650 1.00 92.31 202 ALA A C 1
ATOM 1537 O O . ALA A 1 202 ? 14.440 8.999 -8.014 1.00 92.31 202 ALA A O 1
ATOM 1538 N N . LEU A 1 203 ? 12.228 9.231 -8.258 1.00 94.50 203 LEU A N 1
ATOM 1539 C CA . LEU A 1 203 ? 12.122 8.338 -9.415 1.00 94.50 203 LEU A CA 1
ATOM 1540 C C . LEU A 1 203 ? 13.091 8.751 -10.526 1.00 94.50 203 LEU A C 1
ATOM 1542 O O . LEU A 1 203 ? 13.878 7.933 -10.999 1.00 94.50 203 LEU A O 1
ATOM 1546 N N . LEU A 1 204 ? 13.091 10.032 -10.902 1.00 94.69 204 LEU A N 1
ATOM 1547 C CA . LEU A 1 204 ? 13.997 10.548 -11.926 1.00 94.69 204 LEU A CA 1
ATOM 1548 C C . LEU A 1 204 ? 15.467 10.409 -11.522 1.00 94.69 204 LEU A C 1
ATOM 1550 O O . LEU A 1 204 ? 16.306 10.109 -12.372 1.00 94.69 204 LEU A O 1
ATOM 1554 N N . GLN A 1 205 ? 15.798 10.638 -10.252 1.00 93.81 205 GLN A N 1
ATOM 1555 C CA . GLN A 1 205 ? 17.157 10.479 -9.743 1.00 93.81 205 GLN A CA 1
ATOM 1556 C C . GLN A 1 205 ? 17.603 9.015 -9.799 1.00 93.81 205 GLN A C 1
ATOM 1558 O O . GLN A 1 205 ? 18.686 8.726 -10.310 1.00 93.81 205 GLN A O 1
ATOM 1563 N N . THR A 1 206 ? 16.762 8.097 -9.337 1.00 93.19 206 THR A N 1
ATOM 1564 C CA . THR A 1 206 ? 17.057 6.667 -9.284 1.00 93.19 206 THR A CA 1
ATOM 1565 C C . THR A 1 206 ? 17.152 6.060 -10.686 1.00 93.19 206 THR A C 1
ATOM 1567 O O . THR A 1 206 ? 18.090 5.315 -10.976 1.00 93.19 206 THR A O 1
ATOM 1570 N N . VAL A 1 207 ? 16.266 6.445 -11.612 1.00 93.69 207 VAL A N 1
ATOM 1571 C CA . VAL A 1 207 ? 16.362 6.047 -13.027 1.00 93.69 207 VAL A CA 1
ATOM 1572 C C . VAL A 1 207 ? 17.655 6.572 -13.651 1.00 93.69 207 VAL A C 1
ATOM 1574 O O . VAL A 1 207 ? 18.368 5.806 -14.290 1.00 93.69 207 VAL A O 1
ATOM 1577 N N . LYS A 1 208 ? 18.009 7.848 -13.443 1.00 94.06 208 LYS A N 1
ATOM 1578 C CA . LYS A 1 208 ? 19.262 8.425 -13.971 1.00 94.06 208 LYS A CA 1
ATOM 1579 C C . LYS A 1 208 ? 20.513 7.744 -13.418 1.00 94.06 208 LYS A C 1
ATOM 1581 O O . LYS A 1 208 ? 21.518 7.672 -14.119 1.00 94.06 208 LYS A O 1
ATOM 1586 N N . ALA A 1 209 ? 20.465 7.289 -12.168 1.00 93.88 209 ALA A N 1
ATOM 1587 C CA . ALA A 1 209 ? 21.559 6.568 -11.528 1.00 93.88 209 ALA A CA 1
ATOM 1588 C C . ALA A 1 209 ? 21.651 5.097 -11.971 1.00 93.88 209 ALA A C 1
ATOM 1590 O O . ALA A 1 209 ? 22.682 4.460 -11.758 1.00 93.88 209 ALA A O 1
ATOM 1591 N N . THR A 1 210 ? 20.597 4.552 -12.586 1.00 93.19 210 THR A N 1
ATOM 1592 C CA . THR A 1 210 ? 20.556 3.154 -13.021 1.00 93.19 210 THR A CA 1
ATOM 1593 C C . THR A 1 210 ? 21.396 2.967 -14.291 1.00 93.19 210 THR A C 1
ATOM 1595 O O . THR A 1 210 ? 21.192 3.691 -15.268 1.00 93.19 210 THR A O 1
ATOM 1598 N N . PRO A 1 211 ? 22.345 2.012 -14.318 1.00 93.50 211 PRO A N 1
ATOM 1599 C CA . PRO A 1 211 ? 23.154 1.760 -15.503 1.00 93.50 211 PRO A CA 1
ATOM 1600 C C . PRO A 1 211 ? 22.327 1.217 -16.681 1.00 93.50 211 PRO A C 1
ATOM 1602 O O . PRO A 1 211 ? 21.350 0.489 -16.474 1.00 93.50 211 PRO A O 1
ATOM 1605 N N . PRO A 1 212 ? 22.764 1.461 -17.931 1.00 90.44 212 PRO A N 1
ATOM 1606 C CA . PRO A 1 212 ? 22.138 0.865 -19.105 1.00 90.44 212 PRO A CA 1
ATOM 1607 C C . PRO A 1 212 ? 22.065 -0.665 -18.990 1.00 90.44 212 PRO A C 1
ATOM 1609 O O . PRO A 1 212 ? 23.053 -1.315 -18.648 1.00 90.44 212 PRO A O 1
ATOM 1612 N N . GLY A 1 213 ? 20.897 -1.239 -19.287 1.00 87.75 213 GLY A N 1
ATOM 1613 C CA . GLY A 1 213 ? 20.643 -2.684 -19.198 1.00 87.75 213 GLY A CA 1
ATOM 1614 C C . GLY A 1 213 ? 20.082 -3.173 -17.858 1.00 87.75 213 GLY A C 1
ATOM 1615 O O . GLY A 1 213 ? 19.684 -4.329 -17.780 1.00 87.75 213 GLY A O 1
ATOM 1616 N N . TYR A 1 214 ? 19.991 -2.306 -16.843 1.00 90.38 214 TYR A N 1
ATOM 1617 C CA . TYR A 1 214 ? 19.379 -2.615 -15.539 1.00 90.38 214 TYR A CA 1
ATOM 1618 C C . TYR A 1 214 ? 18.012 -1.945 -15.340 1.00 90.38 214 TYR A C 1
ATOM 1620 O O . TYR A 1 214 ? 17.480 -1.931 -14.234 1.00 90.38 214 TYR A O 1
ATOM 1628 N N . HIS A 1 215 ? 17.442 -1.372 -16.401 1.00 90.06 215 HIS A N 1
ATOM 1629 C CA . HIS A 1 215 ? 16.116 -0.767 -16.349 1.00 90.06 215 HIS A CA 1
ATOM 1630 C C . HIS A 1 215 ? 15.031 -1.839 -16.365 1.00 90.06 215 HIS A C 1
ATOM 1632 O O . HIS A 1 215 ? 15.018 -2.708 -17.241 1.00 90.06 215 HIS A O 1
ATOM 1638 N N . ALA A 1 216 ? 14.108 -1.749 -15.414 1.00 88.44 216 ALA A N 1
ATOM 1639 C CA . ALA A 1 216 ? 12.929 -2.600 -15.373 1.00 88.44 216 ALA A CA 1
ATOM 1640 C C . ALA A 1 216 ? 11.865 -2.104 -16.365 1.00 88.44 216 ALA A C 1
ATOM 1642 O O . ALA A 1 216 ? 11.848 -0.934 -16.747 1.00 88.44 216 ALA A O 1
ATOM 1643 N N . ALA A 1 217 ? 10.926 -2.971 -16.752 1.00 86.12 217 ALA A N 1
ATOM 1644 C CA . ALA A 1 217 ? 9.808 -2.577 -17.617 1.00 86.12 217 ALA A CA 1
ATOM 1645 C C . ALA A 1 217 ? 8.956 -1.455 -16.992 1.00 86.12 217 ALA A C 1
ATOM 1647 O O . ALA A 1 217 ? 8.485 -0.562 -17.700 1.00 86.12 217 ALA A O 1
ATOM 1648 N N . ALA A 1 218 ? 8.828 -1.457 -15.660 1.00 87.31 218 ALA A N 1
ATOM 1649 C CA . ALA A 1 218 ? 8.146 -0.405 -14.918 1.00 87.31 218 ALA A CA 1
ATOM 1650 C C . ALA A 1 218 ? 8.801 0.974 -15.106 1.00 87.31 218 ALA A C 1
ATOM 1652 O O . ALA A 1 218 ? 8.080 1.964 -15.137 1.00 87.31 218 ALA A O 1
ATOM 1653 N N . ASP A 1 219 ? 10.123 1.063 -15.313 1.00 89.81 219 ASP A N 1
ATOM 1654 C CA . ASP A 1 219 ? 10.799 2.350 -15.545 1.00 89.81 219 ASP A CA 1
ATOM 1655 C C . ASP A 1 219 ? 10.225 3.060 -16.772 1.00 89.81 219 ASP A C 1
ATOM 1657 O O . ASP A 1 219 ? 9.992 4.262 -16.742 1.00 89.81 219 ASP A O 1
ATOM 1661 N N . VAL A 1 220 ? 9.959 2.319 -17.850 1.00 87.50 220 VAL A N 1
ATOM 1662 C CA . VAL A 1 220 ? 9.376 2.894 -19.068 1.00 87.50 220 VAL A CA 1
ATOM 1663 C C . VAL A 1 220 ? 7.933 3.317 -18.813 1.00 87.50 220 VAL A C 1
ATOM 1665 O O . VAL A 1 220 ? 7.551 4.419 -19.190 1.00 87.50 220 VAL A O 1
ATOM 1668 N N . GLY A 1 221 ? 7.145 2.471 -18.142 1.00 85.25 221 GLY A N 1
ATOM 1669 C CA . GLY A 1 221 ? 5.745 2.769 -17.830 1.00 85.25 221 GLY A CA 1
ATOM 1670 C C . GLY A 1 221 ? 5.562 3.967 -16.895 1.00 85.25 221 GLY A C 1
ATOM 1671 O O . GLY A 1 221 ? 4.573 4.676 -17.016 1.00 85.25 221 GLY A O 1
ATOM 1672 N N . LEU A 1 222 ? 6.514 4.211 -15.992 1.00 87.44 222 LEU A N 1
ATOM 1673 C CA . LEU A 1 222 ? 6.473 5.317 -15.033 1.00 87.44 222 LEU A CA 1
ATOM 1674 C C . LEU A 1 222 ? 6.992 6.653 -15.594 1.00 87.44 222 LEU A C 1
ATOM 1676 O O . LEU A 1 222 ? 6.783 7.690 -14.970 1.00 87.44 222 LEU A O 1
ATOM 1680 N N . LEU A 1 223 ? 7.697 6.641 -16.731 1.00 87.81 223 LEU A N 1
ATOM 1681 C CA . LEU A 1 223 ? 8.243 7.847 -17.373 1.00 87.81 223 LEU A CA 1
ATOM 1682 C C . LEU A 1 223 ? 7.369 8.394 -18.511 1.00 87.81 223 LEU A C 1
ATOM 1684 O O . LEU A 1 223 ? 7.650 9.492 -18.999 1.00 87.81 223 LEU A O 1
ATOM 1688 N N . LEU A 1 224 ? 6.380 7.618 -18.961 1.00 81.12 224 LEU A N 1
ATOM 1689 C CA . LEU A 1 224 ? 5.413 7.990 -19.997 1.00 81.12 224 LEU A CA 1
ATOM 1690 C C . LEU A 1 224 ? 4.210 8.721 -19.392 1.00 81.12 224 LEU A C 1
ATOM 1692 O O . LEU A 1 224 ? 3.769 9.699 -20.037 1.00 81.12 224 LEU A O 1
#

Foldseek 3Di:
DVPLVVLLVLLVVLLVVLVPPPDDDDDDDPPPVNVVSVVVNLVSLQCNLVVCVPPDQVSVVVVLVSLVVSCVSPVVCVLSSLVSVVSHPHDPVSLLVVLVVLLVCLAVPDLLCLLSSLLSNLVSDDLDCPPPPVSLLSSLVSQQPHPQPPPPPVPPPPDDDDDDDDDPPDPPPVVVVNNVSSVSNLVSLLVSCVVPVSSVVSNVVVVVVDDPPRGGPSNVSNVD

Secondary structure (DSSP, 8-state):
-HHHHHHHHHHHHHHHTTTT-------S--HHHHHHHHHHHHHHHHHHHHH-TT--HHHHHHHHHHHHHHHHH-GGGHHHHHHHHHHS---HHHHHHHHHHHHHHTTTS-GGGHHHHHHHHHHHS-S--SS-HHHHHHHHHHHHTS-TT---TTTTTT-----------SSHHHHHHHHHHHHHHHHHHHHHHHH-HHHHHHHHHHHHHSPTT---HHHHHHH-